Protein AF-A0A1E7F4H1-F1 (afdb_monomer)

Solvent-accessible surface area (backbone atoms only — not comparable to full-atom values): 21124 Å² total; per-residue (Å²): 97,47,53,63,36,50,37,37,54,27,37,72,30,4,45,83,44,70,38,73,71,41,78,43,76,41,31,64,88,90,53,84,79,77,61,63,68,62,56,68,63,68,86,84,77,82,73,84,82,70,79,83,70,82,90,78,89,75,93,77,94,73,86,86,80,96,71,81,48,73,64,57,56,51,52,51,50,53,51,50,52,52,51,50,38,60,71,24,40,36,59,60,46,75,46,79,45,100,50,77,46,74,64,61,77,38,49,73,64,96,84,64,90,57,59,71,37,80,36,62,41,50,43,44,45,62,38,50,69,37,48,37,52,44,49,56,50,27,73,76,38,53,78,16,46,27,17,49,44,57,22,22,66,40,71,65,49,76,66,55,52,50,51,53,51,64,72,57,63,78,66,86,71,75,85,75,92,67,83,87,75,77,65,34,37,54,37,45,43,68,53,22,59,73,70,38,30,28,54,37,45,35,46,59,41,20,37,36,38,44,68,54,22,48,41,60,62,35,59,90,74,26,62,55,70,52,57,52,48,26,55,76,65,72,46,56,50,38,56,52,49,35,40,50,49,35,42,48,28,62,67,48,83,72,83,80,80,71,87,87,89,76,98,62,99,62,92,74,72,62,58,38,64,61,31,38,31,69,38,58,40,47,71,72,38,75,89,75,28,81,78,64,73,39,103,49,44,60,58,52,44,13,50,43,53,34,53,51,38,50,55,38,43,75,72,74,41,72,64,47,52,77,61,71,39,52,43,63,82,34,30,50,69,81,65,70,98,60,55,68,98,70,52,75,58,22,34,77,66,47,70,69,59,47,59,83,79,79,105

InterPro domains:
  IPR004263 Exostosin-like [PTHR48261] (80-313)
  IPR015338 Glycosyl transferase 64 domain [PF09258] (79-313)
  IPR029044 Nucleotide-diphospho-sugar transferases [G3DSA:3.90.550.10] (1-324)
  IPR029044 Nucleotide-diphospho-sugar transferases [SSF53448] (100-248)

Foldseek 3Di:
DQLVLLCCLFQVLAVVLPRAEAEAEAADPVDDDDDQCVSPDDPPDDDVPPPPDDPDDDDDDDDDDPDDDPVNVVVVVVVVVVVNRVVRGHYYYYDYDPHPAPLSQLAADPPDPDQKDWFADSQKDFPSVLSSLQVVVCVVQVLAKTWQWFKAKDADDPVRVVVVCVVVPPDCPDPPDDDDPGQIFIGGDVVCVVVLKGQFDFSNTIMHGSVLSVLSVDCVNAPVVLRVLCRVLVDCSRVSSSQSSLQCQQPPPPPPPDDDDDPDPDPPSRGRTHAHEAGAMGGRCCPPDPCNPDPCRRVSNSVSLSVVQVVCVVVVHHRSNPDMDRNQVRYRPGPDPDPSVVRCRSYNCSVVSCPVPPD

Radius of gyration: 25.5 Å; Cα contacts (8 Å, |Δi|>4): 504; chains: 1; bounding box: 61×46×91 Å

Secondary structure (DSSP, 8-state):
-HHHHHHIIIIIITGGGT--EEEEEE--SSSPPPPGGGGG-----SSTTSS------------------HHHHHHHHHHHHHHHHHHH--EEEEEE-SS--GGGGGS--TT---SEEEEE-TTEEE-HHHHHHHHHHHHH-TTS-EES-EEEEEPPPHHHHHHHHHHTTT-------S---PPPEEE-HHHHHHHTEE-EE-TTEEEEETHHHHHHH-TTTS-HHHHHHHHHHT--HHHHHHHHHHHHHHH------S------SS--------EEE---EEE--TTTSTTTS-TTHHHHHHHHHHHHHHHHHHTTPPPTT---EETTTTEES---S--GGGS--SSGGGGG-THHHH-

Structure (mmCIF, N/CA/C/O backbone):
data_AF-A0A1E7F4H1-F1
#
_entry.id   AF-A0A1E7F4H1-F1
#
loop_
_atom_site.group_PDB
_atom_site.id
_atom_site.type_symbol
_atom_site.label_atom_id
_atom_site.label_alt_id
_atom_site.label_comp_id
_atom_site.label_asym_id
_atom_site.label_entity_id
_atom_site.label_seq_id
_atom_site.pdbx_PDB_ins_code
_atom_site.Cartn_x
_atom_site.Cartn_y
_atom_site.Cartn_z
_atom_site.occupancy
_atom_site.B_iso_or_equiv
_atom_site.auth_seq_id
_atom_site.auth_comp_id
_atom_site.auth_asym_id
_atom_site.auth_atom_id
_atom_site.pdbx_PDB_model_num
ATOM 1 N N . MET A 1 1 ? 5.670 -6.350 17.334 1.00 86.25 1 MET A N 1
ATOM 2 C CA . MET A 1 1 ? 5.234 -5.084 16.706 1.00 86.25 1 MET A CA 1
ATOM 3 C C . MET A 1 1 ? 3.734 -5.112 16.437 1.00 86.25 1 MET A C 1
ATOM 5 O O . MET A 1 1 ? 3.046 -4.218 16.926 1.00 86.25 1 MET A O 1
ATOM 9 N N . LEU A 1 2 ? 3.229 -6.210 15.859 1.00 92.44 2 LEU A N 1
ATOM 10 C CA . LEU A 1 2 ? 1.804 -6.514 15.677 1.00 92.44 2 LEU A CA 1
ATOM 11 C C . LEU A 1 2 ? 0.835 -6.040 16.779 1.00 92.44 2 LEU A C 1
ATOM 13 O O . LEU A 1 2 ? -0.057 -5.258 16.468 1.00 92.44 2 LEU A O 1
ATOM 17 N N . ASN A 1 3 ? 1.002 -6.439 18.051 1.00 93.50 3 ASN A N 1
ATOM 18 C CA . ASN A 1 3 ? 0.054 -6.055 19.119 1.00 93.50 3 ASN A CA 1
ATOM 19 C C . ASN A 1 3 ? -0.182 -4.544 19.189 1.00 93.50 3 ASN A C 1
ATOM 21 O O . ASN A 1 3 ? -1.320 -4.084 19.267 1.00 93.50 3 ASN A O 1
ATOM 25 N N . ASN A 1 4 ? 0.895 -3.763 19.102 1.00 92.56 4 ASN A N 1
ATOM 26 C CA . ASN A 1 4 ? 0.791 -2.315 19.172 1.00 92.56 4 ASN A CA 1
ATOM 27 C C . ASN A 1 4 ? 0.096 -1.761 17.916 1.00 92.56 4 ASN A C 1
ATOM 29 O O . ASN A 1 4 ? -0.666 -0.801 18.024 1.00 92.56 4 ASN A O 1
ATOM 33 N N . ALA A 1 5 ? 0.358 -2.333 16.733 1.00 94.81 5 ALA A N 1
ATOM 34 C CA . ALA A 1 5 ? -0.296 -1.930 15.487 1.00 94.81 5 ALA A CA 1
ATOM 35 C C . ALA A 1 5 ? -1.802 -2.225 15.517 1.00 94.81 5 ALA A C 1
ATOM 37 O O . ALA A 1 5 ? -2.601 -1.336 15.222 1.00 94.81 5 ALA A O 1
ATOM 38 N N . VAL A 1 6 ? -2.203 -3.414 15.976 1.00 96.75 6 VAL A N 1
ATOM 39 C CA . VAL A 1 6 ? -3.619 -3.770 16.138 1.00 96.75 6 VAL A CA 1
ATOM 40 C C . VAL A 1 6 ? -4.301 -2.823 17.121 1.00 96.75 6 VAL A C 1
ATOM 42 O O . VAL A 1 6 ? -5.307 -2.217 16.768 1.00 96.75 6 VAL A O 1
ATOM 45 N N . GLN A 1 7 ? -3.731 -2.601 18.311 1.00 95.44 7 GLN A N 1
ATOM 46 C CA . GLN A 1 7 ? -4.281 -1.646 19.286 1.00 95.44 7 GLN A CA 1
ATOM 47 C C . GLN A 1 7 ? -4.446 -0.241 18.697 1.00 95.44 7 GLN A C 1
ATOM 49 O O . GLN A 1 7 ? -5.424 0.455 18.963 1.00 95.44 7 GLN A O 1
ATOM 54 N N . HIS A 1 8 ? -3.502 0.191 17.869 1.00 96.06 8 HIS A N 1
ATOM 55 C CA . HIS A 1 8 ? -3.547 1.505 17.246 1.00 96.06 8 HIS A CA 1
ATOM 56 C C . HIS A 1 8 ? -4.688 1.675 16.273 1.00 96.06 8 HIS A C 1
ATOM 58 O O . HIS A 1 8 ? -5.472 2.606 16.422 1.00 96.06 8 HIS A O 1
ATOM 64 N N . TYR A 1 9 ? -4.786 0.794 15.282 1.00 97.81 9 TYR A N 1
ATOM 65 C CA . TYR A 1 9 ? -5.821 0.922 14.268 1.00 97.81 9 TYR A CA 1
ATOM 66 C C . TYR A 1 9 ? -7.191 0.558 14.846 1.00 97.81 9 TYR A C 1
ATOM 68 O O . TYR A 1 9 ? -8.168 1.247 14.555 1.00 97.81 9 TYR A O 1
ATOM 76 N N . ALA A 1 10 ? -7.255 -0.440 15.733 1.00 97.06 10 ALA A N 1
ATOM 77 C CA . ALA A 1 10 ? -8.514 -0.939 16.260 1.00 97.06 10 ALA A CA 1
ATOM 78 C C . ALA A 1 10 ? -9.081 -0.136 17.445 1.00 97.06 10 ALA A C 1
ATOM 80 O O . ALA A 1 10 ? -10.297 -0.033 17.559 1.00 97.06 10 ALA A O 1
ATOM 81 N N . GLU A 1 11 ? -8.248 0.434 18.326 1.00 94.56 11 GLU A N 1
ATOM 82 C CA . GLU A 1 11 ? -8.694 1.176 19.522 1.00 94.56 11 GLU A CA 1
ATOM 83 C C . GLU A 1 11 ? -8.322 2.664 19.481 1.00 94.56 11 GLU A C 1
ATOM 85 O O . GLU A 1 11 ? -9.187 3.506 19.731 1.00 94.56 11 GLU A O 1
ATOM 90 N N . THR A 1 12 ? -7.062 3.012 19.187 1.00 94.69 12 THR A N 1
ATOM 91 C CA . THR A 1 12 ? -6.609 4.419 19.213 1.00 94.69 12 THR A CA 1
ATOM 92 C C . THR A 1 12 ? -7.247 5.238 18.091 1.00 94.69 12 THR A C 1
ATOM 94 O O . THR A 1 12 ? -7.791 6.314 18.346 1.00 94.69 12 THR A O 1
ATOM 97 N N . CYS A 1 13 ? -7.204 4.733 16.857 1.00 96.62 13 CYS A N 1
ATOM 98 C CA . CYS A 1 13 ? -7.889 5.327 15.718 1.00 96.62 13 CYS A CA 1
ATOM 99 C C . CYS A 1 13 ? -9.359 4.891 15.724 1.00 96.62 13 CYS A C 1
ATOM 101 O O . CYS A 1 13 ? -10.234 5.716 16.003 1.00 96.62 13 CYS A O 1
ATOM 103 N N . GLY A 1 14 ? -9.636 3.600 15.518 1.00 96.25 14 GLY A N 1
ATOM 104 C CA . GLY A 1 14 ? -10.975 3.023 15.649 1.00 96.25 14 GLY A CA 1
ATOM 105 C C . GLY A 1 14 ? -12.063 3.779 14.871 1.00 96.25 14 GLY A C 1
ATOM 106 O O . GLY A 1 14 ? -11.802 4.456 13.869 1.00 96.25 14 GLY A O 1
ATOM 107 N N . LYS A 1 15 ? -13.301 3.702 15.368 1.00 95.81 15 LYS A N 1
ATOM 108 C CA . LYS A 1 15 ? -14.495 4.282 14.725 1.00 95.81 15 LYS A CA 1
ATOM 109 C C . LYS A 1 15 ? -14.397 5.796 14.535 1.00 95.81 15 LYS A C 1
ATOM 111 O O . LYS A 1 15 ? -14.823 6.318 13.507 1.00 95.81 15 LYS A O 1
ATOM 116 N N . LYS A 1 16 ? -13.800 6.512 15.492 1.00 94.50 16 LYS A N 1
ATOM 117 C CA . LYS A 1 16 ? -13.606 7.972 15.462 1.00 94.50 16 LYS A CA 1
ATOM 118 C C . LYS A 1 16 ? -12.860 8.432 14.210 1.00 94.50 16 LYS A C 1
ATOM 120 O O . LYS A 1 16 ? -13.158 9.507 13.697 1.00 94.50 16 LYS A O 1
ATOM 125 N N . TYR A 1 17 ? -11.919 7.630 13.719 1.00 96.38 17 TYR A N 1
ATOM 126 C CA . TYR A 1 17 ? -11.147 7.913 12.507 1.00 96.38 17 TYR A CA 1
ATOM 127 C C . TYR A 1 17 ? -11.569 7.028 11.328 1.00 96.38 17 TYR A C 1
ATOM 129 O O . TYR A 1 17 ? -10.767 6.752 10.443 1.00 96.38 17 TYR A O 1
ATOM 137 N N . ARG A 1 18 ? -12.846 6.617 11.306 1.00 96.25 18 ARG A N 1
ATOM 138 C CA . ARG A 1 18 ? -13.487 5.855 10.221 1.00 96.25 18 ARG A CA 1
ATOM 139 C C . ARG A 1 18 ? -12.893 4.466 9.959 1.00 96.25 18 ARG A C 1
ATOM 141 O O . ARG A 1 18 ? -13.119 3.903 8.893 1.00 96.25 18 ARG A O 1
ATOM 148 N N . VAL A 1 19 ? -12.196 3.870 10.927 1.00 97.69 19 VAL A N 1
ATOM 149 C CA . VAL A 1 19 ? -11.869 2.440 10.848 1.00 97.69 19 VAL A CA 1
ATOM 150 C C . VAL A 1 19 ? -13.159 1.657 11.098 1.00 97.69 19 VAL A C 1
ATOM 152 O O . VAL A 1 19 ? -13.873 1.938 12.060 1.00 97.69 19 VAL A O 1
ATOM 155 N N . GLY A 1 20 ? -13.487 0.718 10.207 1.00 95.62 20 GLY A N 1
ATOM 156 C CA . GLY A 1 20 ? -14.688 -0.120 10.316 1.00 95.62 20 GLY A CA 1
ATOM 157 C C . GLY A 1 20 ? -14.405 -1.505 10.897 1.00 95.62 20 GLY A C 1
ATOM 158 O O . GLY A 1 20 ? -15.109 -1.953 11.797 1.00 95.62 20 GLY A O 1
ATOM 159 N N . GLN A 1 21 ? -13.366 -2.167 10.385 1.00 96.12 21 GLN A N 1
ATOM 160 C CA . GLN A 1 21 ? -12.911 -3.506 10.772 1.00 96.12 21 GLN A CA 1
ATOM 161 C C . GLN A 1 21 ? -11.381 -3.547 10.701 1.00 96.12 21 GLN A C 1
ATOM 163 O O . GLN A 1 21 ? -10.785 -2.819 9.904 1.00 96.12 21 GLN A O 1
ATOM 168 N N . VAL A 1 22 ? -10.754 -4.403 11.506 1.00 97.69 22 VAL A N 1
ATOM 169 C CA . VAL A 1 22 ? -9.324 -4.716 11.404 1.00 97.69 22 VAL A CA 1
ATOM 170 C C . VAL A 1 22 ? -9.162 -6.210 11.159 1.00 97.69 22 VAL A C 1
ATOM 172 O O . VAL A 1 22 ? -9.654 -7.029 11.927 1.00 97.69 22 VAL A O 1
ATOM 175 N N . PHE A 1 23 ? -8.439 -6.555 10.099 1.00 97.69 23 PHE A N 1
ATOM 176 C CA . PHE A 1 23 ? -8.089 -7.932 9.775 1.00 97.69 23 PHE A CA 1
ATOM 177 C C . PHE A 1 23 ? -6.592 -8.131 9.983 1.00 97.69 23 PHE A C 1
ATOM 179 O O . PHE A 1 23 ? -5.784 -7.352 9.478 1.00 97.69 23 PHE A O 1
ATOM 186 N N . VAL A 1 24 ? -6.224 -9.172 10.720 1.00 97.44 24 VAL A N 1
ATOM 187 C CA . VAL A 1 24 ? -4.836 -9.588 10.914 1.00 97.44 24 VAL A CA 1
ATOM 188 C C . VAL A 1 24 ? -4.592 -10.810 10.047 1.00 97.44 24 VAL A C 1
ATOM 190 O O . VAL A 1 24 ? -5.167 -11.870 10.279 1.00 97.44 24 VAL A O 1
ATOM 193 N N . VAL A 1 25 ? -3.736 -10.666 9.042 1.00 96.69 25 VAL A N 1
ATOM 194 C CA . VAL A 1 25 ? -3.310 -11.783 8.196 1.00 96.69 25 VAL A CA 1
ATOM 195 C C . VAL A 1 25 ? -2.256 -12.573 8.962 1.00 96.69 25 VAL A C 1
ATOM 197 O O . VAL A 1 25 ? -1.164 -12.066 9.209 1.00 96.69 25 VAL A O 1
ATOM 200 N N . TRP A 1 26 ? -2.591 -13.797 9.363 1.00 96.25 26 TRP A N 1
ATOM 201 C CA . TRP A 1 26 ? -1.705 -14.662 10.133 1.00 96.25 26 TRP A CA 1
ATOM 202 C C . TRP A 1 26 ? -1.233 -15.827 9.273 1.00 96.25 26 TRP A C 1
ATOM 204 O O . TRP A 1 26 ? -2.009 -16.727 8.959 1.00 96.25 26 TRP A O 1
ATOM 214 N N . ALA A 1 27 ? 0.036 -15.794 8.876 1.00 94.44 27 ALA A N 1
ATOM 215 C CA . ALA A 1 27 ? 0.645 -16.807 8.016 1.00 94.44 27 ALA A CA 1
ATOM 216 C C . ALA A 1 27 ? 1.796 -17.568 8.692 1.00 94.44 27 ALA A C 1
ATOM 218 O O . ALA A 1 27 ? 2.431 -18.407 8.053 1.00 94.44 27 ALA A O 1
ATOM 219 N N . ASP A 1 28 ? 2.048 -17.293 9.973 1.00 91.75 28 ASP A N 1
ATOM 220 C CA . ASP A 1 28 ? 3.030 -18.014 10.778 1.00 91.75 28 ASP A CA 1
ATOM 221 C C . ASP A 1 28 ? 2.542 -19.450 11.015 1.00 91.75 28 ASP A C 1
ATOM 223 O O . ASP A 1 28 ? 1.467 -19.659 11.576 1.00 91.75 28 ASP A O 1
ATOM 227 N N . GLN A 1 29 ? 3.315 -20.422 10.527 1.00 89.94 29 GLN A N 1
ATOM 228 C CA . GLN A 1 29 ? 2.990 -21.850 10.615 1.00 89.94 29 GLN A CA 1
ATOM 229 C C . GLN A 1 29 ? 3.563 -22.507 11.879 1.00 89.94 29 GLN A C 1
ATOM 231 O O . GLN A 1 29 ? 3.244 -23.658 12.166 1.00 89.94 29 GLN A O 1
ATOM 236 N N . GLU A 1 30 ? 4.426 -21.807 12.619 1.00 92.19 30 GLU A N 1
ATOM 237 C CA . GLU A 1 30 ? 5.096 -22.332 13.815 1.00 92.19 30 GLU A CA 1
ATOM 238 C C . GLU A 1 30 ? 4.366 -21.947 15.104 1.00 92.19 30 GLU A C 1
ATOM 240 O O . GLU A 1 30 ? 4.580 -22.563 16.150 1.00 92.19 30 GLU A O 1
ATOM 245 N N . ARG A 1 31 ? 3.517 -20.916 15.049 1.00 91.31 31 ARG A N 1
ATOM 246 C CA . ARG A 1 31 ? 2.801 -20.380 16.208 1.00 91.31 31 ARG A CA 1
ATOM 247 C C . ARG A 1 31 ? 1.306 -20.299 15.954 1.00 91.31 31 ARG A C 1
ATOM 249 O O . ARG A 1 31 ? 0.865 -19.803 14.915 1.00 91.31 31 ARG A O 1
ATOM 256 N N . ASP A 1 32 ? 0.542 -20.685 16.970 1.00 93.38 32 ASP A N 1
ATOM 257 C CA . ASP A 1 32 ? -0.899 -20.476 16.987 1.00 93.38 32 ASP A CA 1
ATOM 258 C C . ASP A 1 32 ? -1.228 -18.989 16.880 1.00 93.38 32 ASP A C 1
ATOM 260 O O . ASP A 1 32 ? -0.557 -18.123 17.458 1.00 93.38 32 ASP A O 1
ATOM 264 N N . ALA A 1 33 ? -2.289 -18.696 16.134 1.00 94.12 33 ALA A N 1
ATOM 265 C CA . ALA A 1 33 ? -2.759 -17.336 16.017 1.00 94.12 33 ALA A CA 1
ATOM 266 C C . ALA A 1 33 ? -3.302 -16.828 17.364 1.00 94.12 33 ALA A C 1
ATOM 268 O O . ALA A 1 33 ? -3.980 -17.568 18.080 1.00 94.12 33 ALA A O 1
ATOM 269 N N . PRO A 1 34 ? -3.046 -15.560 17.720 1.00 93.81 34 PRO A N 1
ATOM 270 C CA . PRO A 1 34 ? -3.568 -14.994 18.953 1.00 93.81 34 PRO A CA 1
ATOM 271 C C . PRO A 1 34 ? -5.089 -14.832 18.879 1.00 93.81 34 PRO A C 1
ATOM 273 O O . PRO A 1 34 ? -5.630 -14.363 17.878 1.00 93.81 34 PRO A O 1
ATOM 276 N N . GLU A 1 35 ? -5.776 -15.106 19.986 1.00 93.50 35 GLU A N 1
ATOM 277 C CA . GLU A 1 35 ? -7.183 -14.733 20.144 1.00 93.50 35 GLU A CA 1
ATOM 278 C C . GLU A 1 35 ? -7.368 -13.211 19.972 1.00 93.50 35 GLU A C 1
ATOM 280 O O . GLU A 1 35 ? -6.627 -12.446 20.606 1.00 93.50 35 GLU A O 1
ATOM 285 N N . PRO A 1 36 ? -8.366 -12.719 19.206 1.00 92.69 36 PRO A N 1
ATOM 286 C CA . PRO A 1 36 ? -8.550 -11.285 18.953 1.00 92.69 36 PRO A CA 1
ATOM 287 C C . PRO A 1 36 ? -8.626 -10.410 20.213 1.00 92.69 36 PRO A C 1
ATOM 289 O O . PRO A 1 36 ? -8.147 -9.275 20.231 1.00 92.69 36 PRO A O 1
ATOM 292 N N . GLY A 1 37 ? -9.204 -10.930 21.300 1.00 88.62 37 GLY A N 1
ATOM 293 C CA . GLY A 1 37 ? -9.301 -10.212 22.574 1.00 88.62 37 GLY A CA 1
ATOM 294 C C . GLY A 1 37 ? -7.945 -9.970 23.248 1.00 88.62 37 GLY A C 1
ATOM 295 O O . GLY A 1 37 ? -7.787 -8.993 23.986 1.00 88.62 37 GLY A O 1
ATOM 296 N N . SER A 1 38 ? -6.952 -10.819 22.965 1.00 92.12 38 SER A N 1
ATOM 297 C CA . SER A 1 38 ? -5.633 -10.782 23.603 1.00 92.12 38 SER A CA 1
ATOM 298 C C . SER A 1 38 ? -4.832 -9.532 23.227 1.00 92.12 38 SER A C 1
ATOM 300 O O . SER A 1 38 ? -4.065 -9.024 24.045 1.00 92.12 38 SER A O 1
ATOM 302 N N . PHE A 1 39 ? -5.107 -8.934 22.060 1.00 92.81 39 PHE A N 1
ATOM 303 C CA . PHE A 1 39 ? -4.525 -7.652 21.659 1.00 92.81 39 PHE A CA 1
ATOM 304 C C . PHE A 1 39 ? -4.885 -6.497 22.590 1.00 92.81 39 PHE A C 1
ATOM 306 O O . PHE A 1 39 ? -4.178 -5.496 22.591 1.00 92.81 39 PHE A O 1
ATOM 313 N N . PHE A 1 40 ? -5.955 -6.597 23.379 1.00 90.12 40 PHE A N 1
ATOM 314 C CA . PHE A 1 40 ? -6.439 -5.501 24.222 1.00 90.12 40 PHE A CA 1
ATOM 315 C C . PHE A 1 40 ? -6.364 -5.788 25.720 1.00 90.12 40 PHE A C 1
ATOM 317 O O . PHE A 1 40 ? -6.849 -4.985 26.521 1.00 90.12 40 PHE A O 1
ATOM 324 N N . ALA A 1 41 ? -5.788 -6.923 26.111 1.00 81.00 41 ALA A N 1
ATOM 325 C CA . ALA A 1 41 ? -5.583 -7.240 27.510 1.00 81.00 41 ALA A CA 1
ATOM 326 C C . ALA A 1 41 ? -4.556 -6.263 28.102 1.00 81.00 41 ALA A C 1
ATOM 328 O O . ALA A 1 41 ? -3.358 -6.340 27.836 1.00 81.00 41 ALA A O 1
ATOM 329 N N . THR A 1 42 ? -5.021 -5.311 28.910 1.00 62.69 42 THR A N 1
ATOM 330 C CA . THR A 1 42 ? -4.138 -4.552 29.799 1.00 62.69 42 THR A CA 1
ATOM 331 C C . THR A 1 42 ? -3.493 -5.530 30.773 1.00 62.69 42 THR A C 1
ATOM 333 O O . THR A 1 42 ? -4.209 -6.297 31.421 1.00 62.69 42 THR A O 1
ATOM 336 N N . THR A 1 43 ? -2.169 -5.474 30.935 1.00 45.31 43 THR A N 1
ATOM 337 C CA . THR A 1 43 ? -1.483 -6.080 32.083 1.00 45.31 43 THR A CA 1
ATOM 338 C C . THR A 1 43 ? -2.140 -5.523 33.342 1.00 45.31 43 THR A C 1
ATOM 340 O O . THR A 1 43 ? -1.911 -4.379 33.729 1.00 45.31 43 THR A O 1
ATOM 343 N N . THR A 1 44 ? -3.055 -6.289 33.929 1.00 40.97 44 THR A N 1
ATOM 344 C CA . THR A 1 44 ? -3.833 -5.867 35.093 1.00 40.97 44 THR A CA 1
ATOM 345 C C . THR A 1 44 ? -2.985 -6.142 36.324 1.00 40.97 44 THR A C 1
ATOM 347 O O . THR A 1 44 ? -3.282 -7.022 37.122 1.00 40.97 44 THR A O 1
ATOM 350 N N . THR A 1 45 ? -1.876 -5.426 36.463 1.00 38.88 45 THR A N 1
ATOM 351 C CA . THR A 1 45 ? -1.136 -5.361 37.720 1.00 38.88 45 THR A CA 1
ATOM 352 C C . THR A 1 45 ? -1.548 -4.081 38.443 1.00 38.88 45 THR A C 1
ATOM 354 O O . THR A 1 45 ? -1.284 -2.974 37.983 1.00 38.88 45 THR A O 1
ATOM 357 N N . ASN A 1 46 ? -2.196 -4.267 39.598 1.00 37.75 46 ASN A N 1
ATOM 358 C CA . ASN A 1 46 ? -2.457 -3.276 40.652 1.00 37.75 46 ASN A CA 1
ATOM 359 C C . ASN A 1 46 ? -3.595 -2.256 40.461 1.00 37.75 46 ASN A C 1
ATOM 361 O O . ASN A 1 46 ? -3.372 -1.053 40.566 1.00 37.75 46 ASN A O 1
ATOM 365 N N . ILE A 1 47 ? -4.844 -2.719 40.328 1.00 43.03 47 ILE A N 1
ATOM 366 C CA . ILE A 1 47 ? -6.007 -1.913 40.777 1.00 43.03 47 ILE A CA 1
ATOM 367 C C . ILE A 1 47 ? -6.832 -2.631 41.864 1.00 43.03 47 ILE A C 1
ATOM 369 O O . ILE A 1 47 ? -7.448 -1.973 42.695 1.00 43.03 47 ILE A O 1
ATOM 373 N N . ASN A 1 48 ? -6.750 -3.961 41.983 1.00 38.41 48 ASN A N 1
ATOM 374 C CA . ASN A 1 48 ? -7.559 -4.710 42.957 1.00 38.41 48 ASN A CA 1
ATOM 375 C C . ASN A 1 48 ? -7.050 -4.665 44.413 1.00 38.41 48 ASN A C 1
ATOM 377 O O . ASN A 1 48 ? -7.699 -5.231 45.283 1.00 38.41 48 ASN A O 1
ATOM 381 N N . ASN A 1 49 ? -5.941 -3.973 44.709 1.00 37.22 49 ASN A N 1
ATOM 382 C CA . ASN A 1 49 ? -5.368 -3.912 46.064 1.00 37.22 49 ASN A CA 1
ATOM 383 C C . ASN A 1 49 ? -5.762 -2.664 46.883 1.00 37.22 49 ASN A C 1
ATOM 385 O O . ASN A 1 49 ? -5.168 -2.419 47.926 1.00 37.22 49 ASN A O 1
ATOM 389 N N . MET A 1 50 ? -6.743 -1.866 46.438 1.00 39.34 50 MET A N 1
ATOM 390 C CA . MET A 1 50 ? -7.222 -0.683 47.184 1.00 39.34 50 MET A CA 1
ATOM 391 C C . MET A 1 50 ? -8.695 -0.741 47.620 1.00 39.34 50 MET A C 1
ATOM 393 O O . MET A 1 50 ? -9.177 0.216 48.213 1.00 39.34 50 MET A O 1
ATOM 397 N N . ASN A 1 51 ? -9.395 -1.862 47.410 1.00 39.22 51 ASN A N 1
ATOM 398 C CA . ASN A 1 51 ? -10.794 -2.016 47.840 1.00 39.22 51 ASN A CA 1
ATOM 399 C C . ASN A 1 51 ? -10.963 -2.652 49.236 1.00 39.22 51 ASN A C 1
ATOM 401 O O . ASN A 1 51 ? -12.084 -2.963 49.616 1.00 39.22 51 ASN A O 1
ATOM 405 N N . ASN A 1 52 ? -9.882 -2.817 50.006 1.00 35.19 52 ASN A N 1
ATOM 406 C CA . ASN A 1 52 ? -9.932 -3.267 51.402 1.00 35.19 52 ASN A CA 1
ATOM 407 C C . ASN A 1 52 ? -9.545 -2.114 52.344 1.00 35.19 52 ASN A C 1
ATOM 409 O O . ASN A 1 52 ? -8.510 -2.145 53.005 1.00 35.19 52 ASN A O 1
ATOM 413 N N . ILE A 1 53 ? -10.360 -1.059 52.361 1.00 39.16 53 ILE A N 1
ATOM 414 C CA . ILE A 1 53 ? -10.424 -0.158 53.514 1.00 39.16 53 ILE A CA 1
ATOM 415 C C . ILE A 1 53 ? -11.805 -0.373 54.118 1.00 39.16 53 ILE A C 1
ATOM 417 O O . ILE A 1 53 ? -12.817 -0.039 53.503 1.00 39.16 53 ILE A O 1
ATOM 421 N N . ASP A 1 54 ? -11.799 -1.014 55.283 1.00 36.94 54 ASP A N 1
ATOM 422 C CA . ASP A 1 54 ? -12.956 -1.370 56.090 1.00 36.94 54 ASP A CA 1
ATOM 423 C C . ASP A 1 54 ? -13.950 -0.212 56.230 1.00 36.94 54 ASP A C 1
ATOM 425 O O . ASP A 1 54 ? -13.623 0.876 56.712 1.00 36.94 54 ASP A O 1
ATOM 429 N N . HIS A 1 55 ? -15.202 -0.485 55.863 1.00 38.56 55 HIS A N 1
ATOM 430 C CA . HIS A 1 55 ? -16.346 0.274 56.342 1.00 38.56 55 HIS A CA 1
ATOM 431 C C . HIS A 1 55 ? -16.575 -0.094 57.812 1.00 38.56 55 HIS A C 1
ATOM 433 O O . HIS A 1 55 ? -17.245 -1.082 58.105 1.00 38.56 55 HIS A O 1
ATOM 439 N N . ASN A 1 56 ? -16.036 0.712 58.729 1.00 35.88 56 ASN A N 1
ATOM 440 C CA . ASN A 1 56 ? -16.596 0.817 60.071 1.00 35.88 56 ASN A CA 1
ATOM 441 C C . ASN A 1 56 ? -17.508 2.040 60.139 1.00 35.88 56 ASN A C 1
ATOM 443 O O . ASN A 1 56 ? -17.131 3.169 59.827 1.00 35.88 56 ASN A O 1
ATOM 447 N N . ASP A 1 57 ? -18.740 1.723 60.495 1.00 41.78 57 ASP A N 1
ATOM 448 C CA . ASP A 1 57 ? -19.928 2.547 60.536 1.00 41.78 57 ASP A CA 1
ATOM 449 C C . ASP A 1 57 ? -19.874 3.501 61.739 1.00 41.78 57 ASP A C 1
ATOM 451 O O . ASP A 1 57 ? -19.736 3.057 62.879 1.00 41.78 57 ASP A O 1
ATOM 455 N N . HIS A 1 58 ? -20.009 4.807 61.506 1.00 38.25 58 HIS A N 1
ATOM 456 C CA . HIS A 1 58 ? -20.549 5.711 62.517 1.00 38.25 58 HIS A CA 1
ATOM 457 C C . HIS A 1 58 ? -21.307 6.865 61.859 1.00 38.25 58 HIS A C 1
ATOM 459 O O . HIS A 1 58 ? -20.750 7.687 61.132 1.00 38.25 58 HIS A O 1
ATOM 465 N N . ASN A 1 59 ? -22.610 6.878 62.149 1.00 44.25 59 ASN A N 1
ATOM 466 C CA . ASN A 1 59 ? -23.550 7.971 61.950 1.00 44.25 59 ASN A CA 1
ATOM 467 C C . ASN A 1 59 ? -22.943 9.325 62.329 1.00 44.25 59 ASN A C 1
ATOM 469 O O . ASN A 1 59 ? -22.633 9.538 63.497 1.00 44.25 59 ASN A O 1
ATOM 473 N N . ASP A 1 60 ? -22.944 10.266 61.386 1.00 37.84 60 ASP A N 1
ATOM 474 C CA . ASP A 1 60 ? -23.201 11.661 61.725 1.00 37.84 60 ASP A CA 1
ATOM 475 C C . ASP A 1 60 ? -23.951 12.388 60.599 1.00 37.84 60 ASP A C 1
ATOM 477 O O . ASP A 1 60 ? -23.535 12.474 59.442 1.00 37.84 60 ASP A O 1
ATOM 481 N N . ASN A 1 61 ? -25.118 12.900 60.980 1.00 45.22 61 ASN A N 1
ATOM 482 C CA . ASN A 1 61 ? -26.013 13.736 60.195 1.00 45.22 61 ASN A CA 1
ATOM 483 C C . ASN A 1 61 ? -25.379 15.116 59.991 1.00 45.22 61 ASN A C 1
ATOM 485 O O . ASN A 1 61 ? -25.479 15.931 60.898 1.00 45.22 61 ASN A O 1
ATOM 489 N N . LEU A 1 62 ? -24.826 15.448 58.818 1.00 38.50 62 LEU A N 1
ATOM 490 C CA . LEU A 1 62 ? -24.541 16.848 58.457 1.00 38.50 62 LEU A CA 1
ATOM 491 C C . LEU A 1 62 ? -24.591 17.096 56.933 1.00 38.50 62 LEU A C 1
ATOM 493 O O . LEU A 1 62 ? -23.688 16.796 56.161 1.00 38.50 62 LEU A O 1
ATOM 497 N N . ARG A 1 63 ? -25.720 17.685 56.533 1.00 42.94 63 ARG A N 1
ATOM 498 C CA . ARG A 1 63 ? -25.949 18.675 55.467 1.00 42.94 63 ARG A CA 1
ATOM 499 C C . ARG A 1 63 ? -24.724 19.076 54.607 1.00 42.94 63 ARG A C 1
ATOM 501 O O . ARG A 1 63 ? -23.895 19.870 55.024 1.00 42.94 63 ARG A O 1
ATOM 508 N N . GLY A 1 64 ? -24.742 18.634 53.345 1.00 47.34 64 GLY A N 1
ATOM 509 C CA . GLY A 1 64 ? -24.247 19.348 52.159 1.00 47.34 64 GLY A CA 1
ATOM 510 C C . GLY A 1 64 ? -22.784 19.804 52.135 1.00 47.34 64 GLY A C 1
ATOM 511 O O . GLY A 1 64 ? -22.491 20.941 52.485 1.00 47.34 64 GLY A O 1
ATOM 512 N N . ASN A 1 65 ? -21.900 19.002 51.531 1.00 38.38 65 ASN A N 1
ATOM 513 C CA . ASN A 1 65 ? -20.660 19.530 50.960 1.00 38.38 65 ASN A CA 1
ATOM 514 C C . ASN A 1 65 ? -20.245 18.744 49.702 1.00 38.38 65 ASN A C 1
ATOM 516 O O . ASN A 1 65 ? -19.786 17.608 49.776 1.00 38.38 65 ASN A O 1
ATOM 520 N N . ARG A 1 66 ? -20.433 19.343 48.517 1.00 54.06 66 ARG A N 1
ATOM 521 C CA . ARG A 1 66 ? -19.966 18.793 47.231 1.00 54.06 66 ARG A CA 1
ATOM 522 C C . ARG A 1 66 ? -18.475 19.087 47.057 1.00 54.06 66 ARG A C 1
ATOM 524 O O . ARG A 1 66 ? -18.109 19.934 46.252 1.00 54.06 66 ARG A O 1
ATOM 531 N N . ASN A 1 67 ? -17.622 18.355 47.762 1.00 50.06 67 ASN A N 1
ATOM 532 C CA . ASN A 1 67 ? -16.189 18.321 47.477 1.00 50.06 67 ASN A CA 1
ATOM 533 C C . ASN A 1 67 ? -15.782 16.892 47.121 1.00 50.06 67 ASN A C 1
ATOM 535 O O . ASN A 1 67 ? -15.173 16.190 47.917 1.00 50.06 67 ASN A O 1
ATOM 539 N N . THR A 1 68 ? -16.128 16.468 45.900 1.00 54.88 68 THR A N 1
ATOM 540 C CA . THR A 1 68 ? -15.555 15.258 45.284 1.00 54.88 68 THR A CA 1
ATOM 541 C C . THR A 1 68 ? -14.034 15.332 45.391 1.00 54.88 68 THR A C 1
ATOM 543 O O . THR A 1 68 ? -13.441 16.304 44.900 1.00 54.88 68 THR A O 1
ATOM 546 N N . THR A 1 69 ? -13.414 14.346 46.028 1.00 66.19 69 THR A N 1
ATOM 547 C CA . THR A 1 69 ? -11.966 14.337 46.267 1.00 66.19 69 THR A CA 1
ATOM 548 C C . THR A 1 69 ? -11.203 14.242 44.937 1.00 66.19 69 THR A C 1
ATOM 550 O O . THR A 1 69 ? -11.701 13.710 43.940 1.00 66.19 69 THR A O 1
ATOM 553 N N . THR A 1 70 ? -9.978 14.776 44.868 1.00 69.94 70 THR A N 1
ATOM 554 C CA . THR A 1 70 ? -9.135 14.724 43.652 1.00 69.94 70 THR A CA 1
ATOM 555 C C . THR A 1 70 ? -8.981 13.292 43.119 1.00 69.94 70 THR A C 1
ATOM 557 O O . THR A 1 70 ? -8.973 13.081 41.906 1.00 69.94 70 THR A O 1
ATOM 560 N N . THR A 1 71 ? -8.949 12.302 44.013 1.00 66.31 71 THR A N 1
ATOM 561 C CA . THR A 1 71 ? -8.877 10.870 43.697 1.00 66.31 71 THR A CA 1
ATOM 562 C C . THR A 1 71 ? -10.136 10.356 42.994 1.00 66.31 71 THR A C 1
ATOM 564 O O . THR A 1 71 ? -10.019 9.718 41.948 1.00 66.31 71 THR A O 1
ATOM 567 N N . GLU A 1 72 ? -11.337 10.693 43.477 1.00 66.75 72 GLU A N 1
ATOM 568 C CA . GLU A 1 72 ? -12.604 10.346 42.810 1.00 66.75 72 GLU A CA 1
ATOM 569 C C . GLU A 1 72 ? -12.697 10.961 41.411 1.00 66.75 72 GLU A C 1
ATOM 571 O O . GLU A 1 72 ? -13.127 10.299 40.465 1.00 66.75 72 GLU A O 1
ATOM 576 N N . ARG A 1 73 ? -12.231 12.208 41.244 1.00 70.31 73 ARG A N 1
ATOM 577 C CA . ARG A 1 73 ? -12.168 12.881 39.933 1.00 70.31 73 ARG A CA 1
ATOM 578 C C . ARG A 1 73 ? -11.196 12.200 38.967 1.00 70.31 73 ARG A C 1
ATOM 580 O O . ARG A 1 73 ? -11.445 12.166 37.764 1.00 70.31 73 ARG A O 1
ATOM 587 N N . ILE A 1 74 ? -10.080 11.664 39.461 1.00 71.75 74 ILE A N 1
ATOM 588 C CA . ILE A 1 74 ? -9.112 10.920 38.642 1.00 71.75 74 ILE A CA 1
ATOM 589 C C . ILE A 1 74 ? -9.671 9.544 38.261 1.00 71.75 74 ILE A C 1
ATOM 591 O O . ILE A 1 74 ? -9.558 9.149 37.101 1.00 71.75 74 ILE A O 1
ATOM 595 N N . LEU A 1 75 ? -10.296 8.832 39.203 1.00 70.50 75 LEU A N 1
ATOM 596 C CA . LEU A 1 75 ? -10.917 7.526 38.961 1.00 70.50 75 LEU A CA 1
ATOM 597 C C . LEU A 1 75 ? -12.060 7.629 37.947 1.00 70.50 75 LEU A C 1
ATOM 599 O O . LEU A 1 75 ? -12.068 6.887 36.966 1.00 70.50 75 LEU A O 1
ATOM 603 N N . THR A 1 76 ? -12.952 8.609 38.105 1.00 72.69 76 THR A N 1
ATOM 604 C CA . THR A 1 76 ? -14.035 8.869 37.140 1.00 72.69 76 THR A CA 1
ATOM 605 C C . THR A 1 76 ? -13.502 9.245 35.759 1.00 72.69 76 THR A C 1
ATOM 607 O O . THR A 1 76 ? -13.996 8.727 34.761 1.00 72.69 76 THR A O 1
ATOM 610 N N . ARG A 1 77 ? -12.443 10.063 35.660 1.00 75.81 77 ARG A N 1
ATOM 611 C CA . ARG A 1 77 ? -11.787 10.355 34.369 1.00 75.81 77 ARG A CA 1
ATOM 612 C C . ARG A 1 77 ? -11.181 9.110 33.720 1.00 75.81 77 ARG A C 1
ATOM 614 O O . ARG A 1 77 ? -11.335 8.932 32.514 1.00 75.81 77 ARG A O 1
ATOM 621 N N . LYS A 1 78 ? -10.517 8.241 34.490 1.00 75.12 78 LYS A N 1
ATOM 622 C CA . LYS A 1 78 ? -9.958 6.977 33.978 1.00 75.12 78 LYS A CA 1
ATOM 623 C C . LYS A 1 78 ? -11.058 6.035 33.487 1.00 75.12 78 LYS A C 1
ATOM 625 O O . LYS A 1 78 ? -10.945 5.501 32.387 1.00 75.12 78 LYS A O 1
ATOM 630 N N . GLN A 1 79 ? -12.144 5.898 34.247 1.00 74.81 79 GLN A N 1
ATOM 631 C CA . GLN A 1 79 ? -13.313 5.107 33.853 1.00 74.81 79 GLN A CA 1
ATOM 632 C C . GLN A 1 79 ? -13.963 5.656 32.578 1.00 74.81 79 GLN A C 1
ATOM 634 O O . GLN A 1 79 ? -14.231 4.894 31.654 1.00 74.81 79 GLN A O 1
ATOM 639 N N . GLN A 1 80 ? -14.147 6.976 32.477 1.00 73.00 80 GLN A N 1
ATOM 640 C CA . GLN A 1 80 ? -14.674 7.624 31.271 1.00 73.00 80 GLN A CA 1
ATOM 641 C C . GLN A 1 80 ? -13.767 7.398 30.057 1.00 73.00 80 GLN A C 1
ATOM 643 O O . GLN A 1 80 ? -14.255 7.053 28.984 1.00 73.00 80 GLN A O 1
ATOM 648 N N . GLN A 1 81 ? -12.448 7.537 30.210 1.00 74.69 81 GLN A N 1
ATOM 649 C CA . GLN A 1 81 ? -11.487 7.262 29.136 1.00 74.69 81 GLN A CA 1
ATOM 650 C C . GLN A 1 81 ? -11.533 5.800 28.682 1.00 74.69 81 GLN A C 1
ATOM 652 O O . GLN A 1 81 ? -11.487 5.532 27.482 1.00 74.69 81 GLN A O 1
ATOM 657 N N . GLN A 1 82 ? -11.667 4.859 29.618 1.00 75.50 82 GLN A N 1
ATOM 658 C CA . GLN A 1 82 ? -11.793 3.437 29.312 1.00 75.50 82 GLN A CA 1
ATOM 659 C C . GLN A 1 82 ? -13.111 3.127 28.586 1.00 75.50 82 GLN A C 1
ATOM 661 O O . GLN A 1 82 ? -13.101 2.417 27.582 1.00 75.50 82 GLN A O 1
ATOM 666 N N . HIS A 1 83 ? -14.222 3.731 29.016 1.00 75.00 83 HIS A N 1
ATOM 667 C CA . HIS A 1 83 ? -15.512 3.625 28.331 1.00 75.00 83 HIS A CA 1
ATOM 668 C C . HIS A 1 83 ? -15.466 4.209 26.913 1.00 75.00 83 HIS A C 1
ATOM 670 O O . HIS A 1 83 ? -15.956 3.593 25.968 1.00 75.00 83 HIS A O 1
ATOM 676 N N . HIS A 1 84 ? -14.839 5.376 26.739 1.00 75.31 84 HIS A N 1
ATOM 677 C CA . HIS A 1 84 ? -14.658 5.989 25.423 1.00 75.31 84 HIS A CA 1
ATOM 678 C C . HIS A 1 84 ? -13.806 5.120 24.495 1.00 75.31 84 HIS A C 1
ATOM 680 O O . HIS A 1 84 ? -14.163 4.964 23.329 1.00 75.31 84 HIS A O 1
ATOM 686 N N . LYS A 1 85 ? -12.718 4.527 25.002 1.00 77.62 85 LYS A N 1
ATOM 687 C CA . LYS A 1 85 ? -11.888 3.580 24.245 1.00 77.62 85 LYS A CA 1
ATOM 688 C C . LYS A 1 85 ? -12.683 2.360 23.796 1.00 77.62 85 LYS A C 1
ATOM 690 O O . LYS A 1 85 ? -12.618 2.001 22.625 1.00 77.62 85 LYS A O 1
ATOM 695 N N . LEU A 1 86 ? -13.470 1.767 24.695 1.00 82.00 86 LEU A N 1
ATOM 696 C CA . LEU A 1 86 ? -14.287 0.598 24.376 1.00 82.00 86 LEU A CA 1
ATOM 697 C C . LEU A 1 86 ? -15.340 0.919 23.305 1.00 82.00 86 LEU A C 1
ATOM 699 O O . LEU A 1 86 ? -15.495 0.164 22.352 1.00 82.00 86 LEU A O 1
ATOM 703 N N . ASN A 1 87 ? -15.994 2.081 23.404 1.00 86.56 87 ASN A N 1
ATOM 704 C CA . ASN A 1 87 ? -16.963 2.531 22.401 1.00 86.56 87 ASN A CA 1
ATOM 705 C C . ASN A 1 87 ? -16.309 2.841 21.044 1.00 86.56 87 ASN A C 1
ATOM 707 O O . ASN A 1 87 ? -16.926 2.617 20.001 1.00 86.56 87 ASN A O 1
ATOM 711 N N . ASN A 1 88 ? -15.070 3.349 21.049 1.00 91.88 88 ASN A N 1
ATOM 712 C CA . ASN A 1 88 ? -14.309 3.643 19.834 1.00 91.88 88 ASN A CA 1
ATOM 713 C C . ASN A 1 88 ? -13.765 2.387 19.141 1.00 91.88 88 ASN A C 1
ATOM 715 O O . ASN A 1 88 ? -13.480 2.431 17.944 1.00 91.88 88 ASN A O 1
ATOM 719 N N . ARG A 1 89 ? -13.601 1.290 19.886 1.00 94.19 89 ARG A N 1
ATOM 720 C CA . ARG A 1 89 ? -12.974 0.068 19.393 1.00 94.19 89 ARG A CA 1
ATOM 721 C C . ARG A 1 89 ? -13.769 -0.551 18.238 1.00 94.19 89 ARG A C 1
ATOM 723 O O . ARG A 1 89 ? -15.005 -0.501 18.218 1.00 94.19 89 ARG A O 1
ATOM 730 N N . VAL A 1 90 ? -13.045 -1.129 17.284 1.00 95.38 90 VAL A N 1
ATOM 731 C CA . VAL A 1 90 ? -13.596 -1.921 16.175 1.00 95.38 90 VAL A CA 1
ATOM 732 C C . VAL A 1 90 ? -13.259 -3.398 16.318 1.00 95.38 90 VAL A C 1
ATOM 734 O O . VAL A 1 90 ? -12.322 -3.764 17.030 1.00 95.38 90 VAL A O 1
ATOM 737 N N . ASP A 1 91 ? -14.026 -4.226 15.615 1.00 93.56 91 ASP A N 1
ATOM 738 C CA . ASP A 1 91 ? -13.827 -5.669 15.585 1.00 93.56 91 ASP A CA 1
ATOM 739 C C . ASP A 1 91 ? -12.474 -6.005 14.946 1.00 93.56 91 ASP A C 1
ATOM 741 O O . ASP A 1 91 ? -12.098 -5.438 13.912 1.00 93.56 91 ASP A O 1
ATOM 745 N N . VAL A 1 92 ? -11.757 -6.931 15.584 1.00 96.25 92 VAL A N 1
ATOM 746 C CA . VAL A 1 92 ? -10.521 -7.523 15.071 1.00 96.25 92 VAL A CA 1
ATOM 747 C C . VAL A 1 92 ? -10.810 -8.965 14.705 1.00 96.25 92 VAL A C 1
ATOM 749 O O . VAL A 1 92 ? -11.368 -9.705 15.514 1.00 96.25 92 VAL A O 1
ATOM 752 N N . GLU A 1 93 ? -10.387 -9.372 13.519 1.00 96.38 93 GLU A N 1
ATOM 753 C CA . GLU A 1 93 ? -10.483 -10.752 13.073 1.00 96.38 93 GLU A CA 1
ATOM 754 C C . GLU A 1 93 ? -9.141 -11.254 12.556 1.00 96.38 93 GLU A C 1
ATOM 756 O O . GLU A 1 93 ? -8.399 -10.527 11.893 1.00 96.38 93 GLU A O 1
ATOM 761 N N . ILE A 1 94 ? -8.831 -12.510 12.863 1.00 96.56 94 ILE A N 1
ATOM 762 C CA . ILE A 1 94 ? -7.643 -13.183 12.359 1.00 96.56 94 ILE A CA 1
ATOM 763 C C . ILE A 1 94 ? -8.005 -13.957 11.095 1.00 96.56 94 ILE A C 1
ATOM 765 O O . ILE A 1 94 ? -8.873 -14.826 11.113 1.00 96.56 94 ILE A O 1
ATOM 769 N N . LEU A 1 95 ? -7.278 -13.697 10.014 1.00 96.31 95 LEU A N 1
ATOM 770 C CA . LEU A 1 95 ? -7.336 -14.477 8.787 1.00 96.31 95 LEU A CA 1
ATOM 771 C C . LEU A 1 95 ? -6.152 -15.443 8.769 1.00 96.31 95 LEU A C 1
ATOM 773 O O . LEU A 1 95 ? -5.045 -15.053 8.393 1.00 96.31 95 LEU A O 1
ATOM 777 N N . ILE A 1 96 ? -6.384 -16.688 9.181 1.00 95.56 96 ILE A N 1
ATOM 778 C CA . ILE A 1 96 ? -5.362 -17.743 9.175 1.00 95.56 96 ILE A CA 1
ATOM 779 C C . ILE A 1 96 ? -5.070 -18.156 7.731 1.00 95.56 96 ILE A C 1
ATOM 781 O O . ILE A 1 96 ? -5.989 -18.370 6.936 1.00 95.56 96 ILE A O 1
ATOM 785 N N . LYS A 1 97 ? -3.786 -18.256 7.390 1.00 95.44 97 LYS A N 1
ATOM 786 C CA . LYS A 1 97 ? -3.309 -18.566 6.042 1.00 95.44 97 LYS A CA 1
ATOM 787 C C . LYS A 1 97 ? -2.596 -19.901 6.016 1.00 95.44 97 LYS A C 1
ATOM 789 O O . LYS A 1 97 ? -1.809 -20.218 6.900 1.00 95.44 97 LYS A O 1
ATOM 794 N N . ALA A 1 98 ? -2.859 -20.662 4.957 1.00 92.25 98 ALA A N 1
ATOM 795 C CA . ALA A 1 98 ? -2.312 -22.004 4.770 1.00 92.25 98 ALA A CA 1
ATOM 796 C C . ALA A 1 98 ? -0.813 -22.010 4.424 1.00 92.25 98 ALA A C 1
ATOM 798 O O . ALA A 1 98 ? -0.180 -23.062 4.429 1.00 92.25 98 ALA A O 1
ATOM 799 N N . LYS A 1 99 ? -0.255 -20.853 4.056 1.00 92.44 99 LYS A N 1
ATOM 800 C CA . LYS A 1 99 ? 1.133 -20.711 3.628 1.00 92.44 99 LYS A CA 1
ATOM 801 C C . LYS A 1 99 ? 1.689 -19.373 4.089 1.00 92.44 99 LYS A C 1
ATOM 803 O O . LYS A 1 99 ? 1.047 -18.337 3.899 1.00 92.44 99 LYS A O 1
ATOM 808 N N . ASP A 1 100 ? 2.923 -19.403 4.587 1.00 93.56 100 ASP A N 1
ATOM 809 C CA . ASP A 1 100 ? 3.757 -18.212 4.709 1.00 93.56 100 ASP A CA 1
ATOM 810 C C . ASP A 1 100 ? 4.076 -17.674 3.303 1.00 93.56 100 ASP A C 1
ATOM 812 O O . ASP A 1 100 ? 4.942 -18.180 2.582 1.00 93.56 100 ASP A O 1
ATOM 816 N N . SER A 1 101 ? 3.314 -16.678 2.869 1.00 95.06 101 SER A N 1
ATOM 817 C CA . SER A 1 101 ? 3.423 -16.040 1.562 1.00 95.06 101 SER A CA 1
ATOM 818 C C . SER A 1 101 ? 3.061 -14.566 1.686 1.00 95.06 101 SER A C 1
ATOM 820 O O . SER A 1 101 ? 2.088 -14.204 2.347 1.00 95.06 101 SER A O 1
ATOM 822 N N . LEU A 1 102 ? 3.817 -13.710 0.993 1.00 95.25 102 LEU A N 1
ATOM 823 C CA . LEU A 1 102 ? 3.486 -12.289 0.894 1.00 95.25 102 LEU A CA 1
ATOM 824 C C . LEU A 1 102 ? 2.197 -12.056 0.094 1.00 95.25 102 LEU A C 1
ATOM 826 O O . LEU A 1 102 ? 1.515 -11.061 0.320 1.00 95.25 102 LEU A O 1
ATOM 830 N N . ASN A 1 103 ? 1.815 -12.991 -0.784 1.00 96.94 103 ASN A N 1
ATOM 831 C CA . ASN A 1 103 ? 0.561 -12.922 -1.533 1.00 96.94 103 ASN A CA 1
ATOM 832 C C . ASN A 1 103 ? -0.669 -13.067 -0.621 1.00 96.94 103 ASN A C 1
ATOM 834 O O . ASN A 1 103 ? -1.730 -12.535 -0.943 1.00 96.94 103 ASN A O 1
ATOM 838 N N . SER A 1 104 ? -0.535 -13.736 0.532 1.00 96.31 104 SER A N 1
ATOM 839 C CA . SER A 1 104 ? -1.655 -14.062 1.426 1.00 96.31 104 SER A CA 1
ATOM 840 C C . SER A 1 104 ? -2.404 -12.830 1.949 1.00 96.31 104 SER A C 1
ATOM 842 O O . SER A 1 104 ? -3.575 -12.921 2.322 1.00 96.31 104 SER A O 1
ATOM 844 N N . ARG A 1 105 ? -1.755 -11.656 1.964 1.00 95.88 105 ARG A N 1
ATOM 845 C CA . ARG A 1 105 ? -2.381 -10.384 2.367 1.00 95.88 105 ARG A CA 1
ATOM 846 C C . ARG A 1 105 ? -3.362 -9.820 1.336 1.00 95.88 105 ARG A C 1
ATOM 848 O O . ARG A 1 105 ? -4.112 -8.905 1.665 1.00 95.88 105 ARG A O 1
ATOM 855 N N . PHE A 1 106 ? -3.337 -10.339 0.109 1.00 97.56 106 PHE A N 1
ATOM 856 C CA . PHE A 1 106 ? -4.202 -9.917 -0.992 1.00 97.56 106 PHE A CA 1
ATOM 857 C C . PHE A 1 106 ? -5.371 -10.867 -1.251 1.00 97.56 106 PHE A C 1
ATOM 859 O O . PHE A 1 106 ? -6.194 -10.584 -2.117 1.00 97.56 106 PHE A O 1
ATOM 866 N N . GLU A 1 107 ? -5.462 -11.973 -0.512 1.00 96.19 107 GLU A N 1
ATOM 867 C CA . GLU A 1 107 ? -6.588 -12.897 -0.624 1.00 96.19 107 GLU A CA 1
ATOM 868 C C . GLU A 1 107 ? -7.925 -12.206 -0.291 1.00 96.19 107 GLU A C 1
ATOM 870 O O . GLU A 1 107 ? -7.962 -11.314 0.567 1.00 96.19 107 GLU A O 1
ATOM 875 N N . PRO A 1 108 ? -9.045 -12.622 -0.917 1.00 94.00 108 PRO A N 1
ATOM 876 C CA . PRO A 1 108 ? -10.367 -12.107 -0.587 1.00 94.00 108 PRO A CA 1
ATOM 877 C C . PRO A 1 108 ? -10.690 -12.257 0.903 1.00 94.00 108 PRO A C 1
ATOM 879 O O . PRO A 1 108 ? -10.383 -13.272 1.529 1.00 94.00 108 PRO A O 1
ATOM 882 N N . ILE A 1 109 ? -11.354 -11.245 1.457 1.00 95.69 109 ILE A N 1
ATOM 883 C CA . ILE A 1 109 ? -11.775 -11.201 2.860 1.00 95.69 109 ILE A CA 1
ATOM 884 C C . ILE A 1 109 ? -13.298 -11.420 2.893 1.00 95.69 109 ILE A C 1
ATOM 886 O O . ILE A 1 109 ? -14.030 -10.498 2.522 1.00 95.69 109 ILE A O 1
ATOM 890 N N . PRO A 1 110 ? -13.804 -12.604 3.298 1.00 89.38 110 PRO A N 1
ATOM 891 C CA . PRO A 1 110 ? -15.216 -12.966 3.106 1.00 89.38 110 PRO A CA 1
ATOM 892 C C . PRO A 1 110 ? -16.223 -12.030 3.796 1.00 89.38 110 PRO A C 1
ATOM 894 O O . PRO A 1 110 ? -17.309 -11.789 3.281 1.00 89.38 110 PRO A O 1
ATOM 897 N N . GLN A 1 111 ? -15.855 -11.470 4.944 1.00 90.00 111 GLN A N 1
ATOM 898 C CA . GLN A 1 111 ? -16.701 -10.633 5.800 1.00 90.00 111 GLN A CA 1
ATOM 899 C C . GLN A 1 111 ? -16.318 -9.147 5.757 1.00 90.00 111 GLN A C 1
ATOM 901 O O . GLN A 1 111 ? -16.579 -8.387 6.699 1.00 90.00 111 GLN A O 1
ATOM 906 N N . LEU A 1 112 ? -15.682 -8.723 4.665 1.00 94.56 112 LEU A N 1
ATOM 907 C CA . LEU A 1 112 ? -15.344 -7.328 4.428 1.00 94.56 112 LEU A CA 1
ATOM 908 C C . LEU A 1 112 ? -16.614 -6.501 4.177 1.00 94.56 112 LEU A C 1
ATOM 910 O O . LEU A 1 112 ? -17.347 -6.736 3.221 1.00 94.56 112 LEU A O 1
ATOM 914 N N . LYS A 1 113 ? -16.864 -5.501 5.028 1.00 94.81 113 LYS A N 1
ATOM 915 C CA . LYS A 1 113 ? -18.049 -4.625 4.941 1.00 94.81 113 LYS A CA 1
ATOM 916 C C . LYS A 1 113 ? -17.803 -3.347 4.131 1.00 94.81 113 LYS A C 1
ATOM 918 O O . LYS A 1 113 ? -18.729 -2.562 3.940 1.00 94.81 113 LYS A O 1
ATOM 923 N N . THR A 1 114 ? -16.567 -3.099 3.699 1.00 95.50 114 THR A N 1
ATOM 924 C CA . THR A 1 114 ? -16.140 -1.843 3.065 1.00 95.50 114 THR A CA 1
ATOM 925 C C . THR A 1 114 ? -15.532 -2.074 1.686 1.00 95.50 114 THR A C 1
ATOM 927 O O . THR A 1 114 ? -14.928 -3.105 1.406 1.00 95.50 114 THR A O 1
ATOM 930 N N . THR A 1 115 ? -15.646 -1.077 0.808 1.00 96.75 115 THR A N 1
ATOM 931 C CA . THR A 1 115 ? -14.922 -1.056 -0.474 1.00 96.75 115 THR A CA 1
ATOM 932 C C . THR A 1 115 ? -13.504 -0.509 -0.334 1.00 96.75 115 THR A C 1
ATOM 934 O O . THR A 1 115 ? -12.648 -0.819 -1.154 1.00 96.75 115 THR A O 1
ATOM 937 N N . SER A 1 116 ? -13.240 0.282 0.707 1.00 97.88 116 SER A N 1
ATOM 938 C CA . SER A 1 116 ? -11.903 0.767 1.051 1.00 97.88 116 SER A CA 1
ATOM 939 C C . SER A 1 116 ? -11.170 -0.244 1.918 1.00 97.88 116 SER A C 1
ATOM 941 O O . SER A 1 116 ? -11.724 -0.702 2.923 1.00 97.88 116 SER A O 1
ATOM 943 N N . VAL A 1 117 ? -9.924 -0.547 1.564 1.00 98.31 117 VAL A N 1
ATOM 944 C CA . VAL A 1 117 ? -9.020 -1.382 2.357 1.00 98.31 117 VAL A CA 1
ATOM 945 C C . VAL A 1 117 ? -7.742 -0.596 2.604 1.00 98.31 117 VAL A C 1
ATOM 947 O O . VAL A 1 117 ? -7.004 -0.307 1.665 1.00 98.31 117 VAL A O 1
ATOM 950 N N . PHE A 1 118 ? -7.473 -0.253 3.864 1.00 98.50 118 PHE A N 1
ATOM 951 C CA . PHE A 1 118 ? -6.164 0.255 4.265 1.00 98.50 118 PHE A CA 1
ATOM 952 C C . PHE A 1 118 ? -5.235 -0.923 4.536 1.00 98.50 118 PHE A C 1
ATOM 954 O O . PHE A 1 118 ? -5.415 -1.651 5.511 1.00 98.50 118 PHE A O 1
ATOM 961 N N . MET A 1 119 ? -4.257 -1.113 3.661 1.00 98.06 119 MET A N 1
ATOM 962 C CA . MET A 1 119 ? -3.233 -2.130 3.813 1.00 98.06 119 ME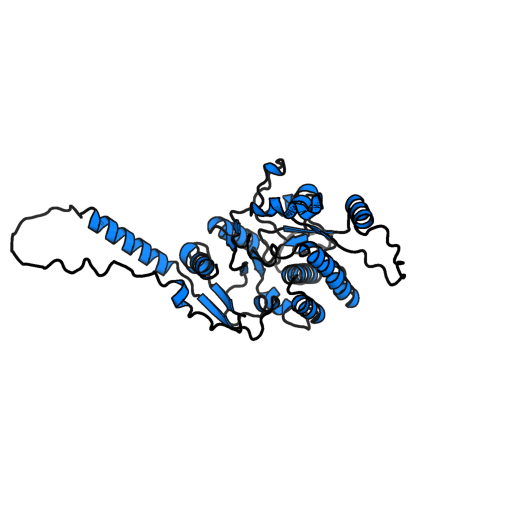T A CA 1
ATOM 963 C C . MET A 1 119 ? -2.007 -1.529 4.488 1.00 98.06 119 MET A C 1
ATOM 965 O O . MET A 1 119 ? -1.542 -0.456 4.098 1.00 98.06 119 MET A O 1
ATOM 969 N N . VAL A 1 120 ? -1.517 -2.207 5.523 1.00 97.12 120 VAL A N 1
ATOM 970 C CA . VAL A 1 120 ? -0.397 -1.730 6.328 1.00 97.12 120 VAL A CA 1
ATOM 971 C C . VAL A 1 120 ? 0.422 -2.889 6.877 1.00 97.12 120 VAL A C 1
ATOM 973 O O . VAL A 1 120 ? -0.133 -3.951 7.164 1.00 97.12 120 VAL A O 1
ATOM 976 N N . ASP A 1 121 ? 1.733 -2.703 6.984 1.00 95.00 121 ASP A N 1
ATOM 977 C CA . ASP A 1 121 ? 2.624 -3.671 7.632 1.00 95.00 121 ASP A CA 1
ATOM 978 C C . ASP A 1 121 ? 2.544 -3.553 9.165 1.00 95.00 121 ASP A C 1
ATOM 980 O O . ASP A 1 121 ? 2.181 -2.509 9.715 1.00 95.00 121 ASP A O 1
ATOM 984 N N . ASP A 1 122 ? 2.882 -4.624 9.882 1.00 92.75 122 ASP A N 1
ATOM 985 C CA . ASP A 1 122 ? 2.736 -4.699 11.342 1.00 92.75 122 ASP A CA 1
ATOM 986 C C . ASP A 1 122 ? 3.768 -3.849 12.115 1.00 92.75 122 ASP A C 1
ATOM 988 O O . ASP A 1 122 ? 3.614 -3.607 13.319 1.00 92.75 122 ASP A O 1
ATOM 992 N N . ASP A 1 123 ? 4.793 -3.367 11.413 1.00 89.81 123 ASP A N 1
ATOM 993 C CA . ASP A 1 123 ? 5.819 -2.434 11.871 1.00 89.81 123 ASP A CA 1
ATOM 994 C C . ASP A 1 123 ? 5.512 -0.962 11.533 1.00 89.81 123 ASP A C 1
ATOM 996 O O . ASP A 1 123 ? 6.230 -0.071 11.995 1.00 89.81 123 ASP A O 1
ATOM 1000 N N . ILE A 1 124 ? 4.417 -0.681 10.808 1.00 91.38 124 ILE A N 1
ATOM 1001 C CA . ILE A 1 124 ? 4.042 0.673 10.385 1.00 91.38 124 ILE A CA 1
ATOM 1002 C C . ILE A 1 124 ? 2.894 1.270 11.192 1.00 91.38 124 ILE A C 1
ATOM 1004 O O . ILE A 1 124 ? 1.834 0.677 11.422 1.00 91.38 124 ILE A O 1
ATOM 1008 N N . ARG A 1 125 ? 3.081 2.535 11.578 1.00 93.06 125 ARG A N 1
ATOM 1009 C CA . ARG A 1 125 ? 2.120 3.320 12.351 1.00 93.06 125 ARG A CA 1
ATOM 1010 C C . ARG A 1 125 ? 1.889 4.682 11.730 1.00 93.06 125 ARG A C 1
ATOM 1012 O O . ARG A 1 125 ? 2.687 5.597 11.885 1.00 93.06 125 ARG A O 1
ATOM 1019 N N . VAL A 1 126 ? 0.742 4.824 11.082 1.00 94.81 126 VAL A N 1
ATOM 1020 C CA . VAL A 1 126 ? 0.252 6.097 10.550 1.00 94.81 126 VAL A CA 1
ATOM 1021 C C . VAL A 1 126 ? -0.559 6.816 11.627 1.00 94.81 126 VAL A C 1
ATOM 1023 O O . VAL A 1 126 ? -1.443 6.210 12.235 1.00 94.81 126 VAL A O 1
ATOM 1026 N N . SER A 1 127 ? -0.295 8.100 11.890 1.00 95.94 127 SER A N 1
ATOM 1027 C CA . SER A 1 127 ? -1.091 8.861 12.865 1.00 95.94 127 SER A CA 1
ATOM 1028 C C . SER A 1 127 ? -2.568 8.909 12.454 1.00 95.94 127 SER A C 1
ATOM 1030 O O . SER A 1 127 ? -2.887 8.961 11.269 1.00 95.94 127 SER A O 1
ATOM 1032 N N . CYS A 1 128 ? -3.498 8.896 13.414 1.00 97.12 128 CYS A N 1
ATOM 1033 C CA . CYS A 1 128 ? -4.922 8.770 13.081 1.00 97.12 128 CYS A CA 1
ATOM 1034 C C . CYS A 1 128 ? -5.452 9.938 12.226 1.00 97.12 128 CYS A C 1
ATOM 1036 O O . CYS A 1 128 ? -6.317 9.738 11.377 1.00 97.12 128 CYS A O 1
ATOM 1038 N N . SER A 1 129 ? -4.912 11.150 12.401 1.00 95.44 129 SER A N 1
ATOM 1039 C CA . SER A 1 129 ? -5.208 12.287 11.520 1.00 95.44 129 SER A CA 1
ATOM 1040 C C . SER A 1 129 ? -4.716 12.040 10.095 1.00 95.44 129 SER A C 1
ATOM 1042 O O . SER A 1 129 ? -5.481 12.240 9.157 1.00 95.44 129 SER A O 1
ATOM 1044 N N . SER A 1 130 ? -3.483 11.555 9.929 1.00 95.06 130 SER A N 1
ATOM 1045 C CA . SER A 1 130 ? -2.922 11.227 8.612 1.00 95.06 130 SER A CA 1
ATOM 1046 C C . SER A 1 130 ? -3.711 10.109 7.930 1.00 95.06 130 SER A C 1
ATOM 1048 O O . SER A 1 130 ? -3.985 10.213 6.736 1.00 95.06 130 SER A O 1
ATOM 1050 N N . LEU A 1 131 ? -4.128 9.085 8.686 1.00 97.50 131 LEU A N 1
ATOM 1051 C CA . LEU A 1 131 ? -4.967 7.985 8.199 1.00 97.50 131 LEU A CA 1
ATOM 1052 C C . LEU A 1 131 ? -6.297 8.507 7.640 1.00 97.50 131 LEU A C 1
ATOM 1054 O O . LEU A 1 131 ? -6.690 8.139 6.536 1.00 97.50 131 LEU A O 1
ATOM 1058 N N . LEU A 1 132 ? -6.965 9.406 8.372 1.00 97.00 132 LEU A N 1
ATOM 1059 C CA . LEU A 1 132 ? -8.215 10.024 7.926 1.00 97.00 132 LEU A CA 1
ATOM 1060 C C . LEU A 1 132 ? -8.016 10.900 6.680 1.00 97.00 132 LEU A C 1
ATOM 1062 O O . LEU A 1 132 ? -8.853 10.868 5.782 1.00 97.00 132 LEU A O 1
ATOM 1066 N N . LEU A 1 133 ? -6.913 11.651 6.600 1.00 94.88 133 LEU A N 1
ATOM 1067 C CA . LEU A 1 133 ? -6.589 12.466 5.424 1.00 94.88 133 LEU A CA 1
ATOM 1068 C C . LEU A 1 133 ? -6.357 11.605 4.174 1.00 94.88 133 LEU A C 1
ATOM 1070 O O . LEU A 1 133 ? 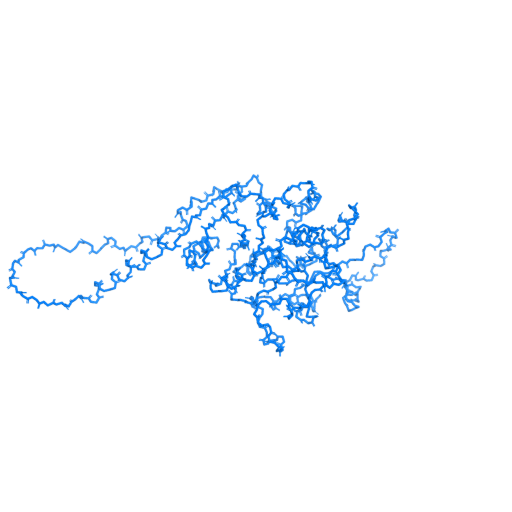-6.868 11.937 3.105 1.00 94.88 133 LEU A O 1
ATOM 1074 N N . ALA A 1 134 ? -5.639 10.485 4.298 1.00 96.44 134 ALA A N 1
ATOM 1075 C CA . ALA A 1 134 ? -5.455 9.550 3.189 1.00 96.44 134 ALA A CA 1
ATOM 1076 C C . ALA A 1 134 ? -6.756 8.833 2.809 1.00 96.44 134 ALA A C 1
ATOM 1078 O O . ALA A 1 134 ? -7.019 8.646 1.623 1.00 96.44 134 ALA A O 1
ATOM 1079 N N . TYR A 1 135 ? -7.610 8.500 3.782 1.00 97.94 135 TYR A N 1
ATOM 1080 C CA . TYR A 1 135 ? -8.940 7.968 3.491 1.00 97.94 135 TYR A CA 1
ATOM 1081 C C . TYR A 1 135 ? -9.775 8.966 2.675 1.00 97.94 135 TYR A C 1
ATOM 1083 O O . TYR A 1 135 ? -10.378 8.579 1.682 1.00 97.94 135 TYR A O 1
ATOM 1091 N N . GLN A 1 136 ? -9.755 10.259 3.015 1.00 96.75 136 GLN A N 1
ATOM 1092 C CA . GLN A 1 136 ? -10.451 11.301 2.242 1.00 96.75 136 GLN A CA 1
ATOM 1093 C C . GLN A 1 136 ? -9.908 11.444 0.812 1.00 96.75 136 GLN A C 1
ATOM 1095 O O . GLN A 1 136 ? -10.672 11.686 -0.124 1.00 96.75 136 GLN A O 1
ATOM 1100 N N . ALA A 1 137 ? -8.595 11.282 0.630 1.00 96.19 137 ALA A N 1
ATOM 1101 C CA . ALA A 1 137 ? -7.986 11.229 -0.695 1.00 96.19 137 ALA A CA 1
ATOM 1102 C C . ALA A 1 137 ? -8.501 10.023 -1.495 1.00 96.19 137 ALA A C 1
ATOM 1104 O O . ALA A 1 137 ? -8.890 10.169 -2.654 1.00 96.19 137 ALA A O 1
ATOM 1105 N N . TRP A 1 138 ? -8.568 8.850 -0.859 1.00 97.75 138 TRP A N 1
ATOM 1106 C CA . TRP A 1 138 ? -9.118 7.639 -1.463 1.00 97.75 138 TRP A CA 1
ATOM 1107 C C . TRP A 1 138 ? -10.618 7.765 -1.767 1.00 97.75 138 TRP A C 1
ATOM 1109 O O . TRP A 1 138 ? -11.038 7.370 -2.847 1.00 97.75 138 TRP A O 1
ATOM 1119 N N . GLU A 1 139 ? -11.421 8.395 -0.901 1.00 96.12 139 GLU A N 1
ATOM 1120 C CA . GLU A 1 139 ? -12.845 8.661 -1.172 1.00 96.12 139 GLU A CA 1
ATOM 1121 C C . GLU A 1 139 ? -13.040 9.474 -2.460 1.00 96.12 139 GLU A C 1
ATOM 1123 O O . GLU A 1 139 ? -14.004 9.253 -3.193 1.00 96.12 139 GLU A O 1
ATOM 1128 N N . LYS A 1 140 ? -12.116 10.393 -2.770 1.00 94.81 140 LYS A N 1
ATOM 1129 C CA . LYS A 1 140 ? -12.157 11.178 -4.011 1.00 94.81 140 LYS A CA 1
ATOM 1130 C C . LYS A 1 140 ? -11.658 10.402 -5.233 1.00 94.81 140 LYS A C 1
ATOM 1132 O O . LYS A 1 140 ? -12.104 10.676 -6.346 1.00 94.81 140 LYS A O 1
ATOM 1137 N N . TYR A 1 141 ? -10.746 9.453 -5.040 1.00 94.94 141 TYR A N 1
ATOM 1138 C CA . TYR A 1 141 ? -10.130 8.673 -6.113 1.00 94.94 141 TYR A CA 1
ATOM 1139 C C . TYR A 1 141 ? -10.149 7.171 -5.787 1.00 94.94 141 TYR A C 1
ATOM 1141 O O . TYR A 1 141 ? -9.094 6.553 -5.645 1.00 94.94 141 TYR A O 1
ATOM 1149 N N . PRO A 1 142 ? -11.338 6.547 -5.701 1.00 95.62 142 PRO A N 1
ATOM 1150 C CA . PRO A 1 142 ? -11.485 5.194 -5.158 1.00 95.62 142 PRO A CA 1
ATOM 1151 C C . PRO A 1 142 ? -10.836 4.113 -6.028 1.00 95.62 142 PRO A C 1
ATOM 1153 O O . PRO A 1 142 ? -10.564 3.017 -5.550 1.00 95.62 142 PRO A O 1
ATOM 1156 N N . ASN A 1 143 ? -10.573 4.408 -7.305 1.00 94.94 143 ASN A N 1
ATOM 1157 C CA . ASN A 1 143 ? -9.866 3.507 -8.213 1.00 94.94 143 ASN A CA 1
ATOM 1158 C C . ASN A 1 143 ? -8.335 3.605 -8.095 1.00 94.94 143 ASN A C 1
ATOM 1160 O O . ASN A 1 143 ? -7.647 2.706 -8.575 1.00 94.94 143 ASN A O 1
ATOM 1164 N N . SER A 1 144 ? -7.799 4.657 -7.478 1.00 95.62 144 SER A N 1
ATOM 1165 C CA . SER A 1 144 ? -6.360 4.861 -7.311 1.00 95.62 144 SER A CA 1
ATOM 1166 C C . SER A 1 144 ? -5.830 4.127 -6.079 1.00 95.62 144 SER A C 1
ATOM 1168 O O . SER A 1 144 ? -6.531 3.978 -5.076 1.00 95.62 144 SER A O 1
ATOM 1170 N N . MET A 1 145 ? -4.558 3.724 -6.120 1.00 97.75 145 MET A N 1
ATOM 1171 C CA . MET A 1 145 ? -3.811 3.432 -4.894 1.00 97.75 145 MET A CA 1
ATOM 1172 C C . MET A 1 145 ? -3.403 4.750 -4.238 1.00 97.75 145 MET A C 1
ATOM 1174 O O . MET A 1 145 ? -2.845 5.623 -4.904 1.00 97.75 145 MET A O 1
ATOM 1178 N N . VAL A 1 146 ? -3.673 4.891 -2.943 1.00 98.12 146 VAL A N 1
ATOM 1179 C CA . VAL A 1 146 ? -3.432 6.127 -2.188 1.00 98.12 146 VAL A CA 1
ATOM 1180 C C . VAL A 1 146 ? -2.577 5.811 -0.970 1.00 98.12 146 VAL A C 1
ATOM 1182 O O . VAL A 1 146 ? -3.031 5.083 -0.094 1.00 98.12 146 VAL A O 1
ATOM 1185 N N . GLY A 1 147 ? -1.352 6.326 -0.870 1.00 96.81 147 GLY A N 1
ATOM 1186 C CA . GLY A 1 147 ? -0.457 5.903 0.212 1.00 96.81 147 GLY A CA 1
ATOM 1187 C C . GLY A 1 147 ? 0.757 6.786 0.457 1.00 96.81 147 GLY A C 1
ATOM 1188 O O . GLY A 1 147 ? 0.930 7.829 -0.165 1.00 96.81 147 GLY A O 1
ATOM 1189 N N . TYR A 1 148 ? 1.596 6.346 1.394 1.00 94.56 148 TYR A N 1
ATOM 1190 C CA . TYR A 1 148 ? 2.662 7.166 1.991 1.00 94.56 148 TYR A CA 1
ATOM 1191 C C . TYR A 1 148 ? 4.071 6.867 1.461 1.00 94.56 148 TYR A C 1
ATOM 1193 O O . TYR A 1 148 ? 5.025 7.552 1.821 1.00 94.56 148 TYR A O 1
ATOM 1201 N N . TYR A 1 149 ? 4.220 5.837 0.628 1.00 93.75 149 TYR A N 1
ATOM 1202 C CA . TYR A 1 149 ? 5.517 5.333 0.173 1.00 93.75 149 TYR A CA 1
ATOM 1203 C C . TYR A 1 149 ? 5.573 5.315 -1.360 1.00 93.75 149 TYR A C 1
ATOM 1205 O O . TYR A 1 149 ? 5.327 4.269 -1.970 1.00 93.75 149 TYR A O 1
ATOM 1213 N N . PRO A 1 150 ? 5.854 6.460 -2.008 1.00 94.62 150 PRO A N 1
ATOM 1214 C CA . PRO A 1 150 ? 5.970 6.520 -3.453 1.00 94.62 150 PRO A CA 1
ATOM 1215 C C . PRO A 1 150 ? 7.316 5.959 -3.907 1.00 94.62 150 PRO A C 1
ATOM 1217 O O . PRO A 1 150 ? 8.344 6.096 -3.231 1.00 94.62 150 PRO A O 1
ATOM 1220 N N . ARG A 1 151 ? 7.304 5.311 -5.069 1.00 94.44 151 ARG A N 1
ATOM 1221 C CA . ARG A 1 151 ? 8.478 4.734 -5.727 1.00 94.44 151 ARG A CA 1
ATOM 1222 C C . ARG A 1 151 ? 8.432 5.006 -7.217 1.00 94.44 151 ARG A C 1
ATOM 1224 O O . ARG A 1 151 ? 7.363 5.213 -7.795 1.00 94.44 151 ARG A O 1
ATOM 1231 N N . LEU A 1 152 ? 9.608 4.977 -7.827 1.00 94.00 152 LEU A N 1
ATOM 1232 C CA . LEU A 1 152 ? 9.758 5.176 -9.258 1.00 94.00 152 LEU A CA 1
ATOM 1233 C C . LEU A 1 152 ? 10.446 3.968 -9.886 1.00 94.00 152 LEU A C 1
ATOM 1235 O O . LEU A 1 152 ? 11.631 3.727 -9.654 1.00 94.00 152 LEU A O 1
ATOM 1239 N N . ALA A 1 153 ? 9.695 3.233 -10.697 1.00 93.94 153 ALA A N 1
ATOM 1240 C CA . ALA A 1 153 ? 10.240 2.326 -11.690 1.00 93.94 153 ALA A CA 1
ATOM 1241 C C . ALA A 1 153 ? 10.621 3.132 -12.930 1.00 93.94 153 ALA A C 1
ATOM 1243 O O . ALA A 1 153 ? 9.785 3.843 -13.481 1.00 93.94 153 ALA A O 1
ATOM 1244 N N . SER A 1 154 ? 11.870 3.033 -13.372 1.00 91.62 154 SER A N 1
ATOM 1245 C CA . SER A 1 154 ? 12.310 3.714 -14.588 1.00 91.62 154 SER A CA 1
ATOM 1246 C C . SER A 1 154 ? 13.470 2.999 -15.252 1.00 91.62 154 SER A C 1
ATOM 1248 O O . SER A 1 154 ? 14.166 2.203 -14.623 1.00 91.62 154 SER A O 1
ATOM 1250 N N . PHE A 1 155 ? 13.750 3.348 -16.503 1.00 87.69 155 PHE A N 1
ATOM 1251 C CA . PHE A 1 155 ? 15.011 2.956 -17.122 1.00 87.69 155 PHE A CA 1
ATOM 1252 C C . PHE A 1 155 ? 16.208 3.576 -16.382 1.00 87.69 155 PHE A C 1
ATOM 1254 O O . PHE A 1 155 ? 16.084 4.670 -15.814 1.00 87.69 155 PHE A O 1
ATOM 1261 N N . PRO A 1 156 ? 17.368 2.895 -16.381 1.00 80.25 156 PRO A N 1
ATOM 1262 C CA . PRO A 1 156 ? 18.571 3.399 -15.746 1.00 80.25 156 PRO A CA 1
ATOM 1263 C C . PRO A 1 156 ? 19.036 4.684 -16.426 1.00 80.25 156 PRO A C 1
ATOM 1265 O O . PRO A 1 156 ? 19.087 4.778 -17.659 1.00 80.25 156 PRO A O 1
ATOM 1268 N N . THR A 1 157 ? 19.423 5.668 -15.618 1.00 76.12 157 THR A N 1
ATOM 1269 C CA . THR A 1 157 ? 20.044 6.899 -16.122 1.00 76.12 157 THR A CA 1
ATOM 1270 C C . THR A 1 157 ? 21.423 6.606 -16.718 1.00 76.12 157 THR A C 1
ATOM 1272 O O . THR A 1 157 ? 22.035 5.578 -16.422 1.00 76.12 157 THR A O 1
ATOM 1275 N N . SER A 1 158 ? 21.965 7.521 -17.530 1.00 75.56 158 SER A N 1
ATOM 1276 C CA . SER A 1 158 ? 23.329 7.382 -18.069 1.00 75.56 158 SER A CA 1
ATOM 1277 C C . SER A 1 158 ? 24.371 7.168 -16.966 1.00 75.56 158 SER A C 1
ATOM 1279 O O . SER A 1 158 ? 25.283 6.367 -17.137 1.00 75.56 158 SER A O 1
ATOM 1281 N N . ILE A 1 159 ? 24.196 7.816 -15.809 1.00 69.94 159 ILE A N 1
ATOM 1282 C CA . ILE A 1 159 ? 25.073 7.653 -14.642 1.00 69.94 159 ILE A CA 1
ATOM 1283 C C . ILE A 1 159 ? 24.943 6.241 -14.063 1.00 69.94 159 ILE A C 1
ATOM 1285 O O . ILE A 1 159 ? 25.950 5.570 -13.882 1.00 69.94 159 ILE A O 1
ATOM 1289 N N . GLN A 1 160 ? 23.720 5.747 -13.846 1.00 69.75 160 GLN A N 1
ATOM 1290 C CA . GLN A 1 160 ? 23.499 4.390 -13.325 1.00 69.75 160 GLN A CA 1
ATOM 1291 C C . GLN A 1 160 ? 24.053 3.310 -14.269 1.00 69.75 160 GLN A C 1
ATOM 1293 O O . GLN A 1 160 ? 24.634 2.328 -13.806 1.00 69.75 160 GLN A O 1
ATOM 1298 N N . LYS A 1 161 ? 23.950 3.513 -15.591 1.00 69.81 161 LYS A N 1
ATOM 1299 C CA . LYS A 1 161 ? 24.578 2.633 -16.591 1.00 69.81 161 LYS A CA 1
ATOM 1300 C C . LYS A 1 161 ? 26.101 2.597 -16.423 1.00 69.81 161 LYS A C 1
ATOM 1302 O O . LYS A 1 161 ? 26.678 1.511 -16.365 1.00 69.81 161 LYS A O 1
ATOM 1307 N N . ILE A 1 162 ? 26.742 3.757 -16.267 1.00 66.38 162 ILE A N 1
ATOM 1308 C CA . ILE A 1 162 ? 28.196 3.859 -16.061 1.00 66.38 162 ILE A CA 1
ATOM 1309 C C . ILE A 1 162 ? 28.609 3.179 -14.751 1.00 66.38 162 ILE A C 1
ATOM 1311 O O . ILE A 1 162 ? 29.484 2.317 -14.768 1.00 66.38 162 ILE A O 1
ATOM 1315 N N . THR A 1 163 ? 27.949 3.494 -13.635 1.00 62.75 163 THR A N 1
ATOM 1316 C CA . THR A 1 163 ? 28.262 2.914 -12.321 1.00 62.75 163 THR A CA 1
ATOM 1317 C C . THR A 1 163 ? 28.129 1.390 -12.332 1.00 62.75 163 THR A C 1
ATOM 1319 O O . THR A 1 163 ? 29.044 0.694 -11.899 1.00 62.75 163 THR A O 1
ATOM 1322 N N . SER A 1 164 ? 27.058 0.850 -12.928 1.00 61.25 164 SER A N 1
ATOM 1323 C CA . SER A 1 164 ? 26.880 -0.605 -13.055 1.00 61.25 164 SER A CA 1
ATOM 1324 C C . SER A 1 164 ? 27.981 -1.280 -13.886 1.00 61.25 164 SER A C 1
ATOM 1326 O O . SER A 1 164 ? 28.402 -2.389 -13.560 1.00 61.25 164 SER A O 1
ATOM 1328 N N . THR A 1 165 ? 28.506 -0.593 -14.906 1.00 60.41 165 THR A N 1
ATOM 1329 C CA . THR A 1 165 ? 29.603 -1.091 -15.751 1.00 60.41 165 THR A CA 1
ATOM 1330 C C . THR A 1 165 ? 30.936 -1.093 -14.998 1.00 60.41 165 THR A C 1
ATOM 1332 O O . THR A 1 165 ? 31.718 -2.035 -15.120 1.00 60.41 165 THR A O 1
ATOM 1335 N N . LEU A 1 166 ? 31.188 -0.060 -14.187 1.00 55.06 166 LEU A N 1
ATOM 1336 C CA . LEU A 1 166 ? 32.411 0.070 -13.391 1.00 55.06 166 LEU A CA 1
ATOM 1337 C C . LEU A 1 166 ? 32.460 -0.938 -12.234 1.00 55.06 166 LEU A C 1
ATOM 1339 O O . LEU A 1 166 ? 33.500 -1.550 -12.000 1.00 55.06 166 LEU A O 1
ATOM 1343 N N . ILE A 1 167 ? 31.336 -1.148 -11.542 1.00 51.25 167 ILE A N 1
ATOM 1344 C CA . ILE A 1 167 ? 31.242 -2.073 -10.400 1.00 51.25 167 ILE A CA 1
ATOM 1345 C C . ILE A 1 167 ? 31.241 -3.536 -10.858 1.00 51.25 167 ILE A C 1
ATOM 1347 O O . ILE A 1 167 ? 31.808 -4.389 -10.180 1.00 51.25 167 ILE A O 1
ATOM 1351 N N . SER A 1 168 ? 30.695 -3.835 -12.042 1.00 53.22 168 SER A N 1
ATOM 1352 C CA . SER A 1 168 ? 30.715 -5.193 -12.613 1.00 53.22 168 SER A CA 1
ATOM 1353 C C . SER A 1 168 ? 32.096 -5.626 -13.134 1.00 53.22 168 SER A C 1
ATOM 1355 O O . SER A 1 168 ? 32.206 -6.661 -13.793 1.00 53.22 168 SER A O 1
ATOM 1357 N N . GLY A 1 169 ? 33.155 -4.857 -12.846 1.00 43.75 169 GLY A N 1
ATOM 1358 C CA . GLY A 1 169 ? 34.542 -5.278 -13.018 1.00 43.75 169 GLY A CA 1
ATOM 1359 C C . GLY A 1 169 ? 34.862 -5.759 -14.429 1.00 43.75 169 GLY A C 1
ATOM 1360 O O . GLY A 1 169 ? 35.390 -6.854 -14.578 1.00 43.75 169 GLY A O 1
ATOM 1361 N N . GLY A 1 170 ? 34.503 -4.984 -15.460 1.00 45.41 170 GLY A N 1
ATOM 1362 C CA . GLY A 1 170 ? 34.995 -5.179 -16.831 1.00 45.41 170 GLY A CA 1
ATOM 1363 C C . GLY A 1 170 ? 34.880 -6.602 -17.396 1.00 45.41 170 GLY A C 1
ATOM 1364 O O . GLY A 1 170 ? 35.687 -6.983 -18.242 1.00 45.41 170 GLY A O 1
ATOM 1365 N N . SER A 1 171 ? 33.924 -7.414 -16.937 1.00 38.12 171 SER A N 1
ATOM 1366 C CA . SER A 1 171 ? 33.728 -8.751 -17.485 1.00 38.12 171 SER A CA 1
ATOM 1367 C C . SER A 1 171 ? 32.757 -8.655 -18.654 1.00 38.12 171 SER A C 1
ATOM 1369 O O . SER A 1 171 ? 31.541 -8.657 -18.476 1.00 38.12 171 SER A O 1
ATOM 1371 N N . ASN A 1 172 ? 33.315 -8.565 -19.864 1.00 43.50 172 ASN A N 1
ATOM 1372 C CA . ASN A 1 172 ? 32.611 -8.826 -21.117 1.00 43.50 172 ASN A CA 1
ATOM 1373 C C . ASN A 1 172 ? 32.111 -10.283 -21.124 1.00 43.50 172 ASN A C 1
ATOM 1375 O O . ASN A 1 172 ? 32.685 -11.148 -21.785 1.00 43.50 172 ASN A O 1
ATOM 1379 N N . LYS A 1 173 ? 31.044 -10.587 -20.384 1.00 38.75 173 LYS A N 1
ATOM 1380 C CA . LYS A 1 173 ? 30.194 -11.730 -20.708 1.00 38.75 173 LYS A CA 1
ATOM 1381 C C . LYS A 1 173 ? 29.222 -11.233 -21.760 1.00 38.75 173 LYS A C 1
ATOM 1383 O O . LYS A 1 173 ? 28.354 -10.424 -21.460 1.00 38.75 173 LYS A O 1
ATOM 1388 N N . GLY A 1 174 ? 29.473 -11.655 -22.998 1.00 35.97 174 GLY A N 1
ATOM 1389 C CA . GLY A 1 174 ? 28.745 -11.217 -24.179 1.00 35.97 174 GLY A CA 1
ATOM 1390 C C . GLY A 1 174 ? 27.239 -11.204 -23.950 1.00 35.97 174 GLY A C 1
ATOM 1391 O O . GLY A 1 174 ? 26.660 -12.213 -23.549 1.00 35.97 174 GLY A O 1
ATOM 1392 N N . GLU A 1 175 ? 26.630 -10.055 -24.234 1.00 38.59 175 GLU A N 1
ATOM 1393 C CA . GLU A 1 175 ? 25.206 -9.938 -24.519 1.00 38.59 175 GLU A CA 1
ATOM 1394 C C . GLU A 1 175 ? 24.892 -10.843 -25.711 1.00 38.59 175 GLU A C 1
ATOM 1396 O O . GLU A 1 175 ? 25.005 -10.471 -26.879 1.00 38.59 175 GLU A O 1
ATOM 1401 N N . SER A 1 176 ? 24.520 -12.083 -25.410 1.00 32.66 176 SER A N 1
ATOM 1402 C CA . SER A 1 176 ? 23.778 -12.917 -26.333 1.00 32.66 176 SER A CA 1
ATOM 1403 C C . SER A 1 176 ? 22.428 -12.248 -26.574 1.00 32.66 176 SER A C 1
ATOM 1405 O O . SER A 1 176 ? 21.551 -12.232 -25.712 1.00 32.66 176 SER A O 1
ATOM 1407 N N . SER A 1 177 ? 22.318 -11.664 -27.762 1.00 43.00 177 SER A N 1
ATOM 1408 C CA . SER A 1 177 ? 21.130 -11.124 -28.411 1.00 43.00 177 SER A CA 1
ATOM 1409 C C . SER A 1 177 ? 19.908 -12.048 -28.317 1.00 43.00 177 SER A C 1
ATOM 1411 O O . SER A 1 177 ? 19.617 -12.814 -29.237 1.00 43.00 177 SER A O 1
ATOM 1413 N N . SER A 1 178 ? 19.137 -11.923 -27.242 1.00 36.84 178 SER A N 1
ATOM 1414 C CA . SER A 1 178 ? 17.774 -12.447 -27.174 1.00 36.84 178 SER A CA 1
ATOM 1415 C C . SER A 1 178 ? 16.849 -11.379 -26.594 1.00 36.84 178 SER A C 1
ATOM 1417 O O . SER A 1 178 ? 16.850 -11.151 -25.392 1.00 36.84 178 SER A O 1
ATOM 1419 N N . SER A 1 179 ? 16.098 -10.710 -27.478 1.00 40.03 179 SER A N 1
ATOM 1420 C CA . SER A 1 179 ? 14.957 -9.824 -27.187 1.00 40.03 179 SER A CA 1
ATOM 1421 C C . SER A 1 179 ? 15.142 -8.885 -25.981 1.00 40.03 179 SER A C 1
ATOM 1423 O O . SER A 1 179 ? 14.621 -9.126 -24.896 1.00 40.03 179 SER A O 1
ATOM 1425 N N . SER A 1 180 ? 15.870 -7.789 -26.200 1.00 42.19 180 SER A N 1
ATOM 1426 C CA . SER A 1 180 ? 16.259 -6.767 -25.222 1.00 42.19 180 SER A CA 1
ATOM 1427 C C . SER A 1 180 ? 15.076 -6.038 -24.563 1.00 42.19 180 SER A C 1
ATOM 1429 O O . SER A 1 180 ? 14.720 -4.924 -24.958 1.00 42.19 180 SER A O 1
ATOM 1431 N N . SER A 1 181 ? 14.491 -6.626 -23.520 1.00 56.97 181 SER A N 1
ATOM 1432 C CA . SER A 1 181 ? 13.758 -5.847 -22.520 1.00 56.97 181 SER A CA 1
ATOM 1433 C C . SER A 1 181 ? 14.800 -5.085 -21.696 1.00 56.97 181 SER A C 1
ATOM 1435 O O . SER A 1 181 ? 15.651 -5.681 -21.039 1.00 56.97 181 SER A O 1
ATOM 1437 N N . SER A 1 182 ? 14.828 -3.755 -21.807 1.00 74.38 182 SER A N 1
ATOM 1438 C CA . SER A 1 182 ? 15.800 -2.941 -21.069 1.00 74.38 182 SER A CA 1
ATOM 1439 C C . SER A 1 182 ? 15.538 -3.061 -19.564 1.00 74.38 182 SER A C 1
ATOM 1441 O O . SER A 1 182 ? 14.424 -2.790 -19.121 1.00 74.38 182 SER A O 1
ATOM 1443 N N . ARG A 1 183 ? 16.560 -3.443 -18.783 1.00 85.50 183 ARG A N 1
ATOM 1444 C CA . ARG A 1 183 ? 16.490 -3.564 -17.314 1.00 85.50 183 ARG A CA 1
ATOM 1445 C C . ARG A 1 183 ? 15.855 -2.318 -16.689 1.00 85.50 183 ARG A C 1
ATOM 1447 O O . ARG A 1 183 ? 16.294 -1.203 -16.971 1.00 85.50 183 ARG A O 1
ATOM 1454 N N . LEU A 1 184 ? 14.876 -2.511 -15.808 1.00 89.81 184 LEU A N 1
ATOM 1455 C CA . LEU A 1 184 ? 14.259 -1.444 -15.018 1.00 89.81 184 LEU A CA 1
ATOM 1456 C C . LEU A 1 184 ? 14.972 -1.275 -13.673 1.00 89.81 184 LEU A C 1
ATOM 1458 O O . LEU A 1 184 ? 15.520 -2.225 -13.116 1.00 89.81 184 LEU A O 1
ATOM 1462 N N . VAL A 1 185 ? 14.947 -0.054 -13.142 1.00 90.19 185 VAL A N 1
ATOM 1463 C CA . VAL A 1 185 ? 15.520 0.307 -11.841 1.00 90.19 185 VAL A CA 1
ATOM 1464 C C . VAL A 1 185 ? 14.402 0.712 -10.893 1.00 90.19 185 VAL A C 1
ATOM 1466 O O . VAL A 1 185 ? 13.562 1.549 -11.229 1.00 90.19 185 VAL A O 1
ATOM 1469 N N . TYR A 1 186 ? 14.414 0.126 -9.697 1.00 91.06 186 TYR A N 1
ATOM 1470 C CA . TYR A 1 186 ? 13.523 0.487 -8.602 1.00 91.06 186 TYR A CA 1
ATOM 1471 C C . TYR A 1 186 ? 14.150 1.601 -7.760 1.00 91.06 186 TYR A C 1
ATOM 1473 O O . TYR A 1 186 ? 15.196 1.402 -7.141 1.00 91.06 186 TYR A O 1
ATOM 1481 N N . ASN A 1 187 ? 13.501 2.763 -7.706 1.00 88.94 187 ASN A N 1
ATOM 1482 C CA . ASN A 1 187 ? 14.024 3.933 -7.012 1.00 88.94 187 ASN A CA 1
ATOM 1483 C C . ASN A 1 187 ? 13.132 4.372 -5.836 1.00 88.94 187 ASN A C 1
ATOM 1485 O O . ASN A 1 187 ? 11.901 4.406 -5.943 1.00 88.94 187 ASN A O 1
ATOM 1489 N N . ALA A 1 188 ? 13.772 4.745 -4.723 1.00 89.25 188 ALA A N 1
ATOM 1490 C CA . ALA A 1 188 ? 13.131 5.271 -3.514 1.00 89.25 188 ALA A CA 1
ATOM 1491 C C . ALA A 1 188 ? 13.026 6.807 -3.501 1.00 89.25 188 ALA A C 1
ATOM 1493 O O . ALA A 1 188 ? 13.298 7.481 -4.501 1.00 89.25 188 ALA A O 1
ATOM 1494 N N . TRP A 1 189 ? 12.631 7.349 -2.346 1.00 86.12 189 TRP A N 1
ATOM 1495 C CA . TRP A 1 189 ? 12.343 8.763 -2.131 1.00 86.12 189 TRP A CA 1
ATOM 1496 C C . TRP A 1 189 ? 13.377 9.750 -2.686 1.00 86.12 189 TRP A C 1
ATOM 1498 O O . TRP A 1 189 ? 12.949 10.682 -3.362 1.00 86.12 189 TRP A O 1
ATOM 1508 N N . PRO A 1 190 ? 14.705 9.578 -2.502 1.00 84.44 190 PRO A N 1
ATOM 1509 C CA . PRO A 1 190 ? 15.665 10.565 -2.999 1.00 84.44 190 PRO A CA 1
ATOM 1510 C C . PRO A 1 190 ? 15.554 10.804 -4.511 1.00 84.44 190 PRO A C 1
ATOM 1512 O O . PRO A 1 190 ? 15.593 11.943 -4.972 1.00 84.44 190 PRO A O 1
ATOM 1515 N N . ILE A 1 191 ? 15.343 9.738 -5.287 1.00 86.12 191 ILE A N 1
ATOM 1516 C CA . ILE A 1 191 ? 15.172 9.826 -6.741 1.00 86.12 191 ILE A CA 1
ATOM 1517 C C . ILE A 1 191 ? 13.759 10.281 -7.108 1.00 86.12 191 ILE A C 1
ATOM 1519 O O . ILE A 1 191 ? 13.621 11.081 -8.028 1.00 86.12 191 ILE A O 1
ATOM 1523 N N . VAL A 1 192 ? 12.725 9.806 -6.402 1.00 89.25 192 VAL A N 1
ATOM 1524 C CA . VAL A 1 192 ? 11.335 10.265 -6.596 1.00 89.25 192 VAL A CA 1
ATOM 1525 C C . VAL A 1 192 ? 11.247 11.780 -6.428 1.00 89.25 192 VAL A C 1
ATOM 1527 O O . VAL A 1 192 ? 10.685 12.465 -7.279 1.00 89.25 192 VAL A O 1
ATOM 1530 N N . TRP A 1 193 ? 11.866 12.308 -5.373 1.00 86.44 193 TRP A N 1
ATOM 1531 C CA . TRP A 1 193 ? 11.949 13.736 -5.121 1.00 86.44 193 TRP A CA 1
ATOM 1532 C C . TRP A 1 193 ? 12.814 14.432 -6.175 1.00 86.44 193 TRP A C 1
ATOM 1534 O O . TRP A 1 193 ? 12.382 15.420 -6.755 1.00 86.44 193 TRP A O 1
ATOM 1544 N N . TRP A 1 194 ? 14.008 13.925 -6.496 1.00 86.38 194 TRP A N 1
ATOM 1545 C CA . TRP A 1 194 ? 14.881 14.608 -7.463 1.00 86.38 194 TRP A CA 1
ATOM 1546 C C . TRP A 1 194 ? 14.251 14.700 -8.853 1.00 86.38 194 TRP A C 1
ATOM 1548 O O . TRP A 1 194 ? 14.305 15.738 -9.508 1.00 86.38 194 TRP A O 1
ATOM 1558 N N . ARG A 1 195 ? 13.634 13.607 -9.304 1.00 89.31 195 ARG A N 1
ATOM 1559 C CA . ARG A 1 195 ? 12.951 13.550 -10.596 1.00 89.31 195 ARG A CA 1
ATOM 1560 C C . ARG A 1 195 ? 11.560 14.171 -10.556 1.00 89.31 195 ARG A C 1
ATOM 1562 O O . ARG A 1 195 ? 11.014 14.415 -11.623 1.00 89.31 195 ARG A O 1
ATOM 1569 N N . GLN A 1 196 ? 10.999 14.410 -9.368 1.00 91.31 196 GLN A N 1
ATOM 1570 C CA . GLN A 1 196 ? 9.606 14.820 -9.154 1.00 91.31 196 GLN A CA 1
ATOM 1571 C C . GLN A 1 196 ? 8.603 13.874 -9.837 1.00 91.31 196 GLN A C 1
ATOM 1573 O O . GLN A 1 196 ? 7.543 14.297 -10.296 1.00 91.31 196 GLN A O 1
ATOM 1578 N N . LYS A 1 197 ? 8.937 12.580 -9.907 1.00 92.75 197 LYS A N 1
ATOM 1579 C CA . LYS A 1 197 ? 8.157 11.553 -10.608 1.00 92.75 197 LYS A CA 1
ATOM 1580 C C . LYS A 1 197 ? 8.038 10.281 -9.783 1.00 92.75 197 LYS A C 1
ATOM 1582 O O . LYS A 1 197 ? 8.986 9.876 -9.111 1.00 92.75 197 LYS A O 1
ATOM 1587 N N . PHE A 1 198 ? 6.891 9.622 -9.886 1.00 95.38 198 PHE A N 1
ATOM 1588 C CA . PHE A 1 198 ? 6.640 8.300 -9.316 1.00 95.38 198 PHE A CA 1
ATOM 1589 C C . PHE A 1 198 ? 5.561 7.571 -10.124 1.00 95.38 198 PHE A C 1
ATOM 1591 O O . PHE A 1 198 ? 4.792 8.186 -10.861 1.00 95.38 198 PHE A O 1
ATOM 1598 N N . ASN A 1 199 ? 5.510 6.252 -9.995 1.00 95.31 199 ASN A N 1
ATOM 1599 C CA . ASN A 1 199 ? 4.513 5.407 -10.663 1.00 95.31 199 ASN A CA 1
ATOM 1600 C C . ASN A 1 199 ? 4.079 4.203 -9.816 1.00 95.31 199 ASN A C 1
ATOM 1602 O O . ASN A 1 199 ? 3.237 3.420 -10.241 1.00 95.31 199 ASN A O 1
ATOM 1606 N N . ILE A 1 200 ? 4.609 4.075 -8.598 1.00 96.50 200 ILE A N 1
ATOM 1607 C CA . ILE A 1 200 ? 4.293 3.005 -7.652 1.00 96.50 200 ILE A CA 1
ATOM 1608 C C . ILE A 1 200 ? 3.956 3.633 -6.295 1.00 96.50 200 ILE A C 1
ATOM 1610 O O . ILE A 1 200 ? 4.625 4.572 -5.857 1.00 96.50 200 ILE A O 1
ATOM 1614 N N . ILE A 1 201 ? 2.964 3.067 -5.605 1.00 96.81 201 ILE A N 1
ATOM 1615 C CA . ILE A 1 201 ? 2.689 3.302 -4.181 1.00 96.81 201 ILE A CA 1
ATOM 1616 C C . ILE A 1 201 ? 2.752 1.951 -3.477 1.00 96.81 201 ILE A C 1
ATOM 1618 O O . ILE A 1 201 ? 2.050 1.020 -3.866 1.00 96.81 201 ILE A O 1
ATOM 1622 N N . LEU A 1 202 ? 3.591 1.829 -2.447 1.00 96.62 202 LEU A N 1
ATOM 1623 C CA . LEU A 1 202 ? 3.725 0.557 -1.737 1.00 96.62 202 LEU A CA 1
ATOM 1624 C C . LEU A 1 202 ? 2.482 0.249 -0.899 1.00 96.62 202 LEU A C 1
ATOM 1626 O O . LEU A 1 202 ? 1.991 1.106 -0.162 1.00 96.62 202 LEU A O 1
ATOM 1630 N N . THR A 1 203 ? 2.058 -1.017 -0.910 1.00 96.94 203 THR A N 1
ATOM 1631 C CA . THR A 1 203 ? 0.976 -1.530 -0.052 1.00 96.94 203 THR A CA 1
ATOM 1632 C C . THR A 1 203 ? 1.354 -1.610 1.428 1.00 96.94 203 THR A C 1
ATOM 1634 O O . THR A 1 203 ? 0.504 -1.911 2.261 1.00 96.94 203 THR A O 1
ATOM 1637 N N . LYS A 1 204 ? 2.609 -1.282 1.767 1.00 93.19 204 LYS A N 1
ATOM 1638 C CA . LYS A 1 204 ? 3.139 -1.157 3.133 1.00 93.19 204 LYS A CA 1
ATOM 1639 C C . LYS A 1 204 ? 2.372 -0.150 3.997 1.00 93.19 204 LYS A C 1
ATOM 1641 O O . LYS A 1 204 ? 2.316 -0.315 5.213 1.00 93.19 204 LYS A O 1
ATOM 1646 N N . ALA A 1 205 ? 1.791 0.884 3.383 1.00 96.62 205 ALA A N 1
ATOM 1647 C CA . ALA A 1 205 ? 0.826 1.788 4.009 1.00 96.62 205 ALA A CA 1
ATOM 1648 C C . ALA A 1 205 ? 0.031 2.523 2.919 1.00 96.62 205 ALA A C 1
ATOM 1650 O O . ALA A 1 205 ? 0.415 3.612 2.474 1.00 96.62 205 ALA A O 1
ATOM 1651 N N . SER A 1 206 ? -1.065 1.922 2.461 1.00 98.12 206 SER A N 1
ATOM 1652 C CA . SER A 1 206 ? -1.896 2.507 1.405 1.00 98.12 206 SER A CA 1
ATOM 1653 C C . SER A 1 206 ? -3.345 2.045 1.458 1.00 98.12 206 SER A C 1
ATOM 1655 O O . SER A 1 206 ? -3.623 0.896 1.794 1.00 98.12 206 SER A O 1
ATOM 1657 N N . PHE A 1 207 ? -4.256 2.905 1.024 1.00 98.69 207 PHE A N 1
ATOM 1658 C CA . PHE A 1 207 ? -5.615 2.539 0.665 1.00 98.69 207 PHE A CA 1
ATOM 1659 C C . PHE A 1 207 ? -5.681 1.981 -0.758 1.00 98.69 207 PHE A C 1
ATOM 1661 O O . PHE A 1 207 ? -5.137 2.568 -1.699 1.00 98.69 207 PHE A O 1
ATOM 1668 N N . ILE A 1 208 ? -6.408 0.877 -0.903 1.00 98.31 208 ILE A N 1
ATOM 1669 C CA . ILE A 1 208 ? -6.771 0.253 -2.175 1.00 98.31 208 ILE A CA 1
ATOM 1670 C C . ILE A 1 208 ? -8.271 -0.058 -2.194 1.00 98.31 208 ILE A C 1
ATOM 1672 O O . ILE A 1 208 ? -8.908 -0.198 -1.148 1.00 98.31 208 ILE A O 1
ATOM 1676 N N . HIS A 1 209 ? -8.846 -0.188 -3.389 1.00 97.94 209 HIS A N 1
ATOM 1677 C CA . HIS A 1 209 ? -10.203 -0.710 -3.538 1.00 97.94 209 HIS A CA 1
ATOM 1678 C C . HIS A 1 209 ? -10.229 -2.228 -3.304 1.00 97.94 209 HIS A C 1
ATOM 1680 O O . HIS A 1 209 ? -9.396 -2.948 -3.852 1.00 97.94 209 HIS A O 1
ATOM 1686 N N . SER A 1 210 ? -11.222 -2.734 -2.572 1.00 97.12 210 SER A N 1
ATOM 1687 C CA . SER A 1 210 ? -11.371 -4.153 -2.214 1.00 97.12 210 SER A CA 1
ATOM 1688 C C . SER A 1 210 ? -11.393 -5.094 -3.421 1.00 97.12 210 SER A C 1
ATOM 1690 O O . SER A 1 210 ? -10.802 -6.165 -3.370 1.00 97.12 210 SER A O 1
ATOM 1692 N N . LYS A 1 211 ? -11.999 -4.667 -4.539 1.00 96.19 211 LYS A N 1
ATOM 1693 C CA . LYS A 1 211 ? -11.962 -5.380 -5.835 1.00 96.19 211 LYS A CA 1
ATOM 1694 C C . LYS A 1 211 ? -10.557 -5.823 -6.269 1.00 96.19 211 LYS A C 1
ATOM 1696 O O . LYS A 1 211 ? -10.422 -6.849 -6.925 1.00 96.19 211 LYS A O 1
ATOM 1701 N N . TYR A 1 212 ? -9.509 -5.078 -5.906 1.00 97.75 212 TYR A N 1
ATOM 1702 C CA . TYR A 1 212 ? -8.139 -5.436 -6.273 1.00 97.75 212 TYR A CA 1
ATOM 1703 C C . TYR A 1 212 ? -7.634 -6.690 -5.545 1.00 97.75 212 TYR A C 1
ATOM 1705 O O . TYR A 1 212 ? -6.759 -7.359 -6.078 1.00 97.75 212 TYR A O 1
ATOM 1713 N N . LEU A 1 213 ? -8.222 -7.066 -4.401 1.00 98.00 213 LEU A N 1
ATOM 1714 C CA . LEU A 1 213 ? -7.928 -8.332 -3.715 1.00 98.00 213 LEU A CA 1
ATOM 1715 C C . LEU A 1 213 ? -8.357 -9.541 -4.567 1.00 98.00 213 LEU A C 1
ATOM 1717 O O . LEU 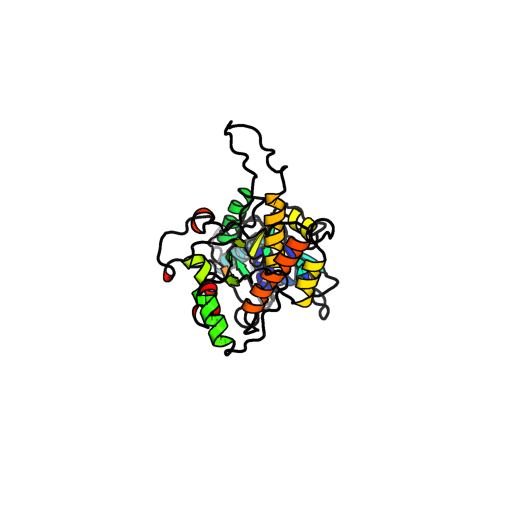A 1 213 ? -7.588 -10.476 -4.794 1.00 98.00 213 LEU A O 1
ATOM 1721 N N . GLU A 1 214 ? -9.575 -9.493 -5.109 1.00 95.62 214 GLU A N 1
ATOM 1722 C CA . GLU A 1 214 ? -10.099 -10.540 -5.992 1.00 95.62 214 GLU A CA 1
ATOM 1723 C C . GLU A 1 214 ? -9.332 -10.595 -7.316 1.00 95.62 214 GLU A C 1
ATOM 1725 O O . GLU A 1 214 ? -8.894 -11.670 -7.731 1.00 95.62 214 GLU A O 1
ATOM 1730 N N . LEU A 1 215 ? -9.110 -9.435 -7.944 1.00 96.69 215 LEU A N 1
ATOM 1731 C CA . LEU A 1 215 ? -8.366 -9.339 -9.202 1.00 96.69 215 LEU A CA 1
ATOM 1732 C C . LEU A 1 215 ? -6.935 -9.874 -9.067 1.00 96.69 215 LEU A C 1
ATOM 1734 O O . LEU A 1 215 ? -6.468 -10.561 -9.966 1.00 96.69 215 LEU A O 1
ATOM 1738 N N . TYR A 1 216 ? -6.254 -9.600 -7.950 1.00 97.62 216 TYR A N 1
ATOM 1739 C CA . TYR A 1 216 ? -4.913 -10.125 -7.684 1.00 97.62 216 TYR A CA 1
ATOM 1740 C C . TYR A 1 216 ? -4.922 -11.647 -7.492 1.00 97.62 216 TYR A C 1
ATOM 1742 O O . TYR A 1 216 ? -4.064 -12.370 -8.003 1.00 97.62 216 TYR A O 1
ATOM 1750 N N . THR A 1 217 ? -5.904 -12.152 -6.746 1.00 95.75 217 THR A N 1
ATOM 1751 C CA . THR A 1 217 ? -5.944 -13.559 -6.334 1.00 95.75 217 THR A CA 1
ATOM 1752 C C . THR A 1 217 ? -6.388 -14.491 -7.458 1.00 95.75 217 THR A C 1
ATOM 1754 O O . THR A 1 217 ? -5.931 -15.631 -7.518 1.00 95.75 217 THR A O 1
ATOM 1757 N N . ASN A 1 218 ? -7.226 -14.027 -8.380 1.00 94.94 218 ASN A N 1
ATOM 1758 C CA . ASN A 1 218 ? -7.778 -14.855 -9.444 1.00 94.94 218 ASN A CA 1
ATOM 1759 C C . ASN A 1 218 ? -6.843 -14.932 -10.670 1.00 94.94 218 ASN A C 1
ATOM 1761 O O . ASN A 1 218 ? -6.579 -13.927 -11.329 1.00 94.94 218 ASN A O 1
ATOM 1765 N N . ASP A 1 219 ? -6.398 -16.148 -11.009 1.00 93.94 219 ASP A N 1
ATOM 1766 C CA . ASP A 1 219 ? -5.484 -16.437 -12.132 1.00 93.94 219 ASP A CA 1
ATOM 1767 C C . ASP A 1 219 ? -6.032 -16.024 -13.508 1.00 93.94 219 ASP A C 1
ATOM 1769 O O . ASP A 1 219 ? -5.270 -15.861 -14.461 1.00 93.94 219 ASP A O 1
ATOM 1773 N N . HIS A 1 220 ? -7.350 -15.841 -13.625 1.00 90.44 220 HIS A N 1
ATOM 1774 C CA . HIS A 1 220 ? -7.976 -15.330 -14.839 1.00 90.44 220 HIS A CA 1
ATOM 1775 C C . HIS A 1 220 ? -7.656 -13.848 -15.082 1.00 90.44 220 HIS A C 1
ATOM 1777 O O . HIS A 1 220 ? -7.484 -13.437 -16.229 1.00 90.44 220 HIS A O 1
ATOM 1783 N N . TYR A 1 221 ? -7.574 -13.048 -14.014 1.00 90.44 221 TYR A N 1
ATOM 1784 C CA . TYR A 1 221 ? -7.349 -11.602 -14.099 1.00 90.44 221 TYR A CA 1
ATOM 1785 C C . TYR A 1 221 ? -5.881 -11.222 -13.916 1.00 90.44 221 TYR A C 1
ATOM 1787 O O . TYR A 1 221 ? -5.430 -10.238 -14.506 1.00 90.44 221 TYR A O 1
ATOM 1795 N N . PHE A 1 222 ? -5.131 -11.996 -13.127 1.00 93.75 222 PHE A N 1
ATOM 1796 C CA . PHE A 1 222 ? -3.730 -11.722 -12.846 1.00 93.75 222 PHE A CA 1
ATOM 1797 C C . PHE A 1 222 ? -2.864 -12.977 -13.005 1.00 93.75 222 PHE A C 1
ATOM 1799 O O . PHE A 1 222 ? -3.139 -13.983 -12.350 1.00 93.75 222 PHE A O 1
ATOM 1806 N N . PRO A 1 223 ? -1.813 -12.942 -13.850 1.00 93.56 223 PRO A N 1
ATOM 1807 C CA . PRO A 1 223 ? -1.009 -14.119 -14.158 1.00 93.56 223 PRO A CA 1
ATOM 1808 C C . PRO A 1 223 ? -0.459 -14.809 -12.906 1.00 93.56 223 PRO A C 1
ATOM 1810 O O . PRO A 1 223 ? 0.231 -14.193 -12.087 1.00 93.56 223 PRO A O 1
ATOM 1813 N N . LYS A 1 224 ? -0.715 -16.114 -12.779 1.00 95.38 224 LYS A N 1
ATOM 1814 C CA . LYS A 1 224 ? -0.200 -16.936 -11.676 1.00 95.38 224 LYS A CA 1
ATOM 1815 C C . LYS A 1 224 ? 1.326 -16.875 -11.585 1.00 95.38 224 LYS A C 1
ATOM 1817 O O . LYS A 1 224 ? 1.883 -16.867 -10.491 1.00 95.38 224 LYS A O 1
ATOM 1822 N N . GLU A 1 225 ? 2.000 -16.758 -12.726 1.00 95.75 225 GLU A N 1
ATOM 1823 C CA . GLU A 1 225 ? 3.454 -16.665 -12.846 1.00 95.75 225 GLU A CA 1
ATOM 1824 C C . GLU A 1 225 ? 4.034 -15.493 -12.037 1.00 95.75 225 GLU A C 1
ATOM 1826 O O . GLU A 1 225 ? 5.140 -15.603 -11.504 1.00 95.75 225 GLU A O 1
ATOM 1831 N N . ILE A 1 226 ? 3.273 -14.400 -11.893 1.00 95.50 226 ILE A N 1
ATOM 1832 C CA . ILE A 1 226 ? 3.650 -13.242 -11.074 1.00 95.50 226 ILE A CA 1
ATOM 1833 C C . ILE A 1 226 ? 3.596 -13.595 -9.589 1.00 95.50 226 ILE A C 1
ATOM 1835 O O . ILE A 1 226 ? 4.563 -13.352 -8.870 1.00 95.50 226 ILE A O 1
ATOM 1839 N N . LYS A 1 227 ? 2.506 -14.214 -9.128 1.00 96.00 227 LYS A N 1
ATOM 1840 C CA . LYS A 1 227 ? 2.369 -14.651 -7.728 1.00 96.00 227 LYS A CA 1
ATOM 1841 C C . LYS A 1 227 ? 3.420 -15.693 -7.362 1.00 96.00 227 LYS A C 1
ATOM 1843 O O . LYS A 1 227 ? 4.017 -15.615 -6.291 1.00 96.00 227 LYS A O 1
ATOM 1848 N N . ASP A 1 228 ? 3.718 -16.608 -8.283 1.00 96.12 228 ASP A N 1
ATOM 1849 C CA . ASP A 1 228 ? 4.783 -17.592 -8.109 1.00 96.12 228 ASP A CA 1
ATOM 1850 C C . ASP A 1 228 ? 6.166 -16.919 -8.042 1.00 96.12 228 ASP A C 1
ATOM 1852 O O . ASP A 1 228 ? 7.030 -17.353 -7.280 1.00 96.12 228 ASP A O 1
ATOM 1856 N N . HIS A 1 229 ? 6.395 -15.849 -8.814 1.00 94.94 229 HIS A N 1
ATOM 1857 C CA . HIS A 1 229 ? 7.615 -15.044 -8.712 1.00 94.94 229 HIS A CA 1
ATOM 1858 C C . HIS A 1 229 ? 7.713 -14.347 -7.346 1.00 94.94 229 HIS A C 1
ATOM 1860 O O . HIS A 1 229 ? 8.770 -14.412 -6.719 1.00 94.94 229 HIS A O 1
ATOM 1866 N N . VAL A 1 230 ? 6.627 -13.741 -6.858 1.00 95.56 230 VAL A N 1
ATOM 1867 C CA . VAL A 1 230 ? 6.563 -13.129 -5.517 1.00 95.56 230 VAL A CA 1
ATOM 1868 C C . VAL A 1 230 ? 6.883 -14.157 -4.429 1.00 95.56 230 VAL A C 1
ATOM 1870 O O . VAL A 1 230 ? 7.707 -13.897 -3.554 1.00 95.56 230 VAL A O 1
ATOM 1873 N N . ASP A 1 231 ? 6.303 -15.355 -4.512 1.00 95.00 231 ASP A N 1
ATOM 1874 C CA . ASP A 1 231 ? 6.534 -16.432 -3.545 1.00 95.00 231 ASP A CA 1
ATOM 1875 C C . ASP A 1 231 ? 7.984 -16.915 -3.524 1.00 95.00 231 ASP A C 1
ATOM 1877 O O . ASP A 1 231 ? 8.552 -17.100 -2.447 1.00 95.00 231 ASP A O 1
ATOM 1881 N N . ARG A 1 232 ? 8.586 -17.122 -4.703 1.00 93.38 232 ARG A N 1
ATOM 1882 C CA . ARG A 1 232 ? 9.977 -17.588 -4.819 1.00 93.38 232 ARG A CA 1
ATOM 1883 C C . ARG A 1 232 ? 10.976 -16.575 -4.274 1.00 93.38 232 ARG A C 1
ATOM 1885 O O . ARG A 1 232 ? 11.970 -16.975 -3.679 1.00 93.38 232 ARG A O 1
ATOM 1892 N N . ASN A 1 233 ? 10.724 -15.286 -4.494 1.00 90.25 233 ASN A N 1
ATOM 1893 C CA . ASN A 1 233 ? 11.648 -14.218 -4.112 1.00 90.25 233 ASN A CA 1
ATOM 1894 C C . ASN A 1 233 ? 11.341 -13.611 -2.739 1.00 90.25 233 ASN A C 1
ATOM 1896 O O . ASN A 1 233 ? 12.150 -12.829 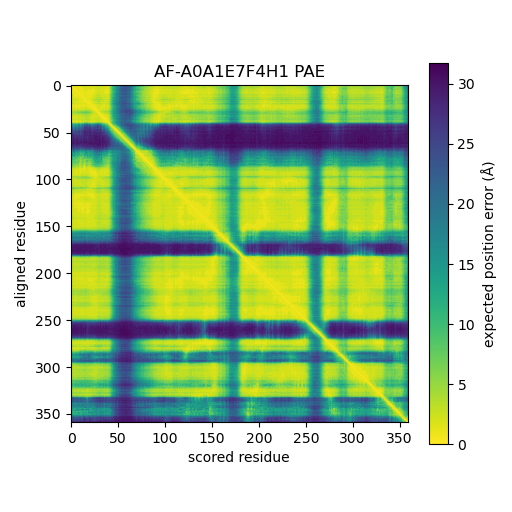-2.243 1.00 90.25 233 ASN A O 1
ATOM 1900 N N . LYS A 1 234 ? 10.183 -13.937 -2.143 1.00 91.06 234 LYS A N 1
ATOM 1901 C CA . LYS A 1 234 ? 9.675 -13.327 -0.902 1.00 91.06 234 LYS A CA 1
ATOM 1902 C C . LYS A 1 234 ? 9.789 -11.796 -0.947 1.00 91.06 234 LYS A C 1
ATOM 1904 O O . LYS A 1 234 ? 10.293 -11.165 -0.021 1.00 91.06 234 LYS A O 1
ATOM 1909 N N . ASN A 1 235 ? 9.367 -11.207 -2.068 1.00 90.62 235 ASN A N 1
ATOM 1910 C CA . ASN A 1 235 ? 9.421 -9.766 -2.316 1.00 90.62 235 ASN A CA 1
ATOM 1911 C C . ASN A 1 235 ? 8.438 -9.370 -3.433 1.00 90.62 235 ASN A C 1
ATOM 1913 O O . ASN A 1 235 ? 7.935 -10.230 -4.156 1.00 90.62 235 ASN A O 1
ATOM 1917 N N . CYS A 1 236 ? 8.269 -8.063 -3.638 1.00 93.31 236 CYS A N 1
ATOM 1918 C CA . CYS A 1 236 ? 7.657 -7.457 -4.824 1.00 93.31 236 CYS A CA 1
ATOM 1919 C C . CYS A 1 236 ? 6.151 -7.698 -4.991 1.00 93.31 236 CYS A C 1
ATOM 1921 O O . CYS A 1 236 ? 5.599 -7.466 -6.068 1.00 93.31 236 CYS A O 1
ATOM 1923 N N . GLU A 1 237 ? 5.473 -8.126 -3.931 1.00 96.44 237 GLU A N 1
ATOM 1924 C CA . GLU A 1 237 ? 4.023 -8.270 -3.883 1.00 96.44 237 GLU A CA 1
ATOM 1925 C C . GLU A 1 237 ? 3.326 -6.903 -4.042 1.00 96.44 237 GLU A C 1
ATOM 1927 O O . GLU A 1 237 ? 2.305 -6.787 -4.722 1.00 96.44 237 GLU A O 1
ATOM 1932 N N . ASP A 1 238 ? 3.935 -5.853 -3.487 1.00 96.44 238 ASP A N 1
ATOM 1933 C CA . ASP A 1 238 ? 3.506 -4.455 -3.564 1.00 96.44 238 ASP A CA 1
ATOM 1934 C C . ASP A 1 238 ? 3.675 -3.856 -4.975 1.00 96.44 238 ASP A C 1
ATOM 1936 O O . ASP A 1 238 ? 2.788 -3.161 -5.486 1.00 96.44 238 ASP A O 1
ATOM 1940 N N . ILE A 1 239 ? 4.790 -4.175 -5.640 1.00 96.19 239 ILE A N 1
ATOM 1941 C CA . ILE A 1 239 ? 5.047 -3.856 -7.049 1.00 96.19 239 ILE A CA 1
ATOM 1942 C C . ILE A 1 239 ? 4.014 -4.562 -7.929 1.00 96.19 239 ILE A C 1
ATOM 1944 O O . ILE A 1 239 ? 3.390 -3.917 -8.771 1.00 96.19 239 ILE A O 1
ATOM 1948 N N . ALA A 1 240 ? 3.791 -5.861 -7.709 1.00 96.88 240 ALA A N 1
ATOM 1949 C CA . ALA A 1 240 ? 2.804 -6.640 -8.448 1.00 96.88 240 ALA A CA 1
ATOM 1950 C C . ALA A 1 240 ? 1.392 -6.044 -8.311 1.00 96.88 240 ALA A C 1
ATOM 1952 O O . ALA A 1 240 ? 0.690 -5.905 -9.312 1.00 96.88 240 ALA A O 1
ATOM 1953 N N . MET A 1 241 ? 0.998 -5.615 -7.105 1.00 97.81 241 MET A N 1
ATOM 1954 C CA . MET A 1 241 ? -0.281 -4.933 -6.885 1.00 97.81 241 MET A CA 1
ATOM 1955 C C . MET A 1 241 ? -0.354 -3.593 -7.634 1.00 97.81 241 MET A C 1
ATOM 1957 O O . MET A 1 241 ? -1.352 -3.310 -8.295 1.00 97.81 241 MET A O 1
ATOM 1961 N N . SER A 1 242 ? 0.712 -2.789 -7.608 1.00 96.38 242 SER A N 1
ATOM 1962 C CA . SER A 1 242 ? 0.759 -1.525 -8.362 1.00 96.38 242 SER A CA 1
ATOM 1963 C C . SER A 1 242 ? 0.616 -1.750 -9.870 1.00 96.38 242 SER A C 1
ATOM 1965 O O . SER A 1 242 ? -0.140 -1.042 -10.537 1.00 96.38 242 SER A O 1
ATOM 1967 N N . MET A 1 243 ? 1.286 -2.776 -10.406 1.00 95.12 243 MET A N 1
ATOM 1968 C CA . MET A 1 243 ? 1.165 -3.173 -11.811 1.00 95.12 243 MET A CA 1
ATOM 1969 C C . MET A 1 243 ? -0.253 -3.644 -12.156 1.00 95.12 243 MET A C 1
ATOM 1971 O O . MET A 1 243 ? -0.783 -3.240 -13.191 1.00 95.12 243 MET A O 1
ATOM 1975 N N . LEU A 1 244 ? -0.888 -4.448 -11.292 1.00 95.38 244 LEU A N 1
ATOM 1976 C CA . LEU A 1 244 ? -2.284 -4.871 -11.447 1.00 95.38 244 LEU A CA 1
ATOM 1977 C C . LEU A 1 244 ? -3.215 -3.657 -11.547 1.00 95.38 244 LEU A C 1
ATOM 1979 O O . LEU A 1 244 ? -3.985 -3.560 -12.501 1.00 95.38 244 LEU A O 1
ATOM 1983 N N . VAL A 1 245 ? -3.147 -2.731 -10.585 1.00 94.81 245 VAL A N 1
ATOM 1984 C CA . VAL A 1 245 ? -4.045 -1.566 -10.534 1.00 94.81 245 VAL A CA 1
ATOM 1985 C C . VAL A 1 245 ? -3.852 -0.666 -11.753 1.00 94.81 245 VAL A C 1
ATOM 1987 O O . VAL A 1 245 ? -4.830 -0.265 -12.393 1.00 94.81 245 VAL A O 1
ATOM 1990 N N . ALA A 1 246 ? -2.603 -0.380 -12.121 1.00 92.31 246 ALA A N 1
ATOM 1991 C CA . ALA A 1 246 ? -2.301 0.436 -13.290 1.00 92.31 246 ALA A CA 1
ATOM 1992 C C . ALA A 1 246 ? -2.768 -0.234 -14.596 1.00 92.31 246 ALA A C 1
ATOM 1994 O O . ALA A 1 246 ? -3.328 0.438 -15.460 1.00 92.31 246 ALA A O 1
ATOM 1995 N N . ASN A 1 247 ? -2.625 -1.555 -14.732 1.00 91.31 247 ASN A N 1
ATOM 1996 C CA . ASN A 1 247 ? -3.131 -2.287 -15.894 1.00 91.31 247 ASN A CA 1
ATOM 1997 C C . ASN A 1 247 ? -4.663 -2.297 -15.952 1.00 91.31 247 ASN A C 1
ATOM 1999 O O . ASN A 1 247 ? -5.255 -1.943 -16.971 1.00 91.31 247 ASN A O 1
ATOM 2003 N N . TYR A 1 248 ? -5.309 -2.656 -14.840 1.00 90.50 248 TYR A N 1
ATOM 2004 C CA . TYR A 1 248 ? -6.763 -2.734 -14.750 1.00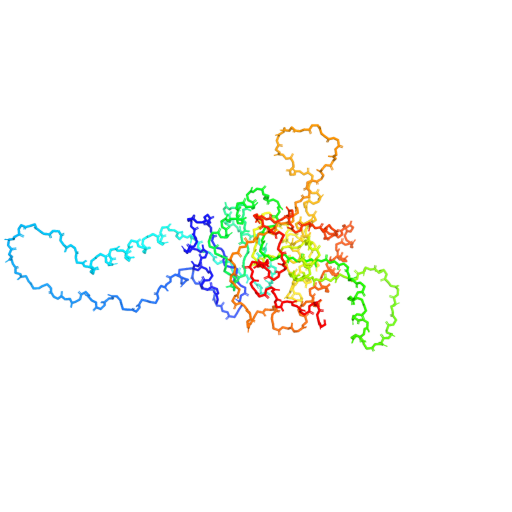 90.50 248 TYR A CA 1
ATOM 2005 C C . TYR A 1 248 ? -7.405 -1.391 -15.107 1.00 90.50 248 TYR A C 1
ATOM 2007 O O . TYR A 1 248 ? -8.299 -1.329 -15.943 1.00 90.50 248 TYR A O 1
ATOM 2015 N N . THR A 1 249 ? -6.910 -0.292 -14.537 1.00 88.31 249 THR A N 1
ATOM 2016 C CA . THR A 1 249 ? -7.518 1.039 -14.711 1.00 88.31 249 THR A CA 1
ATOM 2017 C C . THR A 1 249 ? -7.245 1.663 -16.081 1.00 88.31 249 THR A C 1
ATOM 2019 O O . THR A 1 249 ? -8.031 2.488 -16.537 1.00 88.31 249 THR A O 1
ATOM 2022 N N . LYS A 1 250 ? -6.190 1.239 -16.791 1.00 84.44 250 LYS A N 1
ATOM 2023 C CA . LYS A 1 250 ? -5.972 1.597 -18.205 1.00 84.44 250 LYS A CA 1
ATOM 2024 C C . LYS A 1 250 ? -6.962 0.911 -19.147 1.00 84.44 250 LYS A C 1
ATOM 2026 O O . LYS A 1 250 ? -7.311 1.476 -20.182 1.00 84.44 250 LYS A O 1
ATOM 2031 N N . HIS A 1 251 ? -7.388 -0.306 -18.817 1.00 73.56 251 HIS A N 1
ATOM 2032 C CA . HIS A 1 251 ? -8.239 -1.125 -19.682 1.00 73.56 251 HIS A CA 1
ATOM 2033 C C . HIS A 1 251 ? -9.721 -1.112 -19.291 1.00 73.56 251 HIS A C 1
ATOM 2035 O O . HIS A 1 251 ? -10.571 -1.413 -20.134 1.00 73.56 251 HIS A O 1
ATOM 2041 N N . ASP A 1 252 ? -10.051 -0.723 -18.060 1.00 69.25 252 ASP A N 1
ATOM 2042 C CA . ASP A 1 252 ? -11.427 -0.605 -17.593 1.00 69.25 252 ASP A CA 1
ATOM 2043 C C . ASP A 1 252 ? -12.130 0.602 -18.236 1.00 69.25 252 ASP A C 1
ATOM 2045 O O . ASP A 1 252 ? -12.027 1.746 -17.795 1.00 69.25 252 ASP A O 1
ATOM 2049 N N . LYS A 1 253 ? -12.888 0.329 -19.302 1.00 52.84 253 LYS A N 1
ATOM 2050 C CA . LYS A 1 253 ? -13.735 1.310 -19.996 1.00 52.84 253 LYS A CA 1
ATOM 2051 C C . LYS A 1 253 ? -15.042 1.623 -19.246 1.00 52.84 253 LYS A C 1
ATOM 2053 O O . LYS A 1 253 ? -15.797 2.474 -19.708 1.00 52.84 253 LYS A O 1
ATOM 2058 N N . SER A 1 254 ? -15.340 0.945 -18.130 1.00 44.59 254 SER A N 1
ATOM 2059 C CA . SER A 1 254 ? -16.670 0.959 -17.492 1.00 44.59 254 SER A CA 1
ATOM 2060 C C . SER A 1 254 ? -16.802 1.869 -16.261 1.00 44.59 254 SER A C 1
ATOM 2062 O O . SER A 1 254 ? -17.917 2.151 -15.822 1.00 44.59 254 SER A O 1
ATOM 2064 N N . SER A 1 255 ? -15.701 2.428 -15.749 1.00 44.81 255 SER A N 1
ATOM 2065 C CA . SER A 1 255 ? -15.716 3.281 -14.548 1.00 44.81 255 SER A CA 1
ATOM 2066 C C . SER A 1 255 ? -16.224 4.725 -14.767 1.00 44.81 255 SER A C 1
ATOM 2068 O O . SER A 1 255 ? -16.336 5.483 -13.806 1.00 44.81 255 SER A O 1
ATOM 2070 N N . SER A 1 256 ? -16.600 5.119 -15.991 1.00 44.62 256 SER A N 1
ATOM 2071 C CA . SER A 1 256 ? -17.294 6.396 -16.258 1.00 44.62 256 SER A CA 1
ATOM 2072 C C . SER A 1 256 ? -18.820 6.231 -16.239 1.00 44.62 256 SER A C 1
ATOM 2074 O O . SER A 1 256 ? -19.504 6.557 -17.203 1.00 44.62 256 SER A O 1
ATOM 2076 N N . SER A 1 257 ? -19.365 5.726 -15.131 1.00 42.56 257 SER A N 1
ATOM 2077 C CA . SER A 1 257 ? -20.791 5.867 -14.805 1.00 42.56 257 SER A CA 1
ATOM 2078 C C . SER A 1 257 ? -20.955 6.877 -13.672 1.00 42.56 257 SER A C 1
ATOM 2080 O O . SER A 1 257 ? -21.300 6.535 -12.548 1.00 42.56 257 SER A O 1
ATOM 2082 N N . SER A 1 258 ? -20.691 8.147 -13.976 1.00 40.78 258 SER A N 1
ATOM 2083 C CA . SER A 1 258 ? -21.351 9.257 -13.292 1.00 40.78 258 SER A CA 1
ATOM 2084 C C . SER A 1 258 ? -21.720 10.310 -14.332 1.00 40.78 258 SER A C 1
ATOM 2086 O O . SER A 1 258 ? -20.886 10.786 -15.102 1.00 40.78 258 SER A O 1
ATOM 2088 N N . LEU A 1 259 ? -23.023 10.550 -14.413 1.00 43.47 259 LEU A N 1
ATOM 2089 C CA . LEU A 1 259 ? -23.735 11.344 -15.402 1.00 43.47 259 LEU A CA 1
ATOM 2090 C C . LEU A 1 259 ? -23.254 12.811 -15.465 1.00 43.47 259 LEU A C 1
ATOM 2092 O O . LEU A 1 259 ? -23.140 13.476 -14.443 1.00 43.47 259 LEU A O 1
ATOM 2096 N N . LEU A 1 260 ? -23.169 13.311 -16.705 1.00 45.28 260 LEU A N 1
ATOM 2097 C CA . LEU A 1 260 ? -23.347 14.702 -17.160 1.00 45.28 260 LEU A CA 1
ATOM 2098 C C . LEU A 1 260 ? -22.278 15.755 -16.794 1.00 45.28 260 LEU A C 1
ATOM 2100 O O . LEU A 1 260 ? -22.339 16.412 -15.763 1.00 45.28 260 LEU A O 1
ATOM 2104 N N . LEU A 1 261 ? -21.412 16.044 -17.775 1.00 40.69 261 LEU A N 1
ATOM 2105 C CA . LEU A 1 261 ? -21.392 17.295 -18.565 1.00 40.69 261 LEU A CA 1
ATOM 2106 C C . LEU A 1 261 ? -19.948 17.704 -18.922 1.00 40.69 261 LEU A C 1
ATOM 2108 O O . LEU A 1 261 ? -19.327 18.504 -18.238 1.00 40.69 261 LEU A O 1
ATOM 2112 N N . SER A 1 262 ? -19.432 17.231 -20.056 1.00 34.81 262 SER A N 1
ATOM 2113 C CA . SER A 1 262 ? -18.931 18.143 -21.093 1.00 34.81 262 SER A CA 1
ATOM 2114 C C . SER A 1 262 ? -18.708 17.378 -22.396 1.00 34.81 262 SER A C 1
ATOM 2116 O O . SER A 1 262 ? -18.086 16.319 -22.437 1.00 34.81 262 SER A O 1
ATOM 2118 N N . LYS A 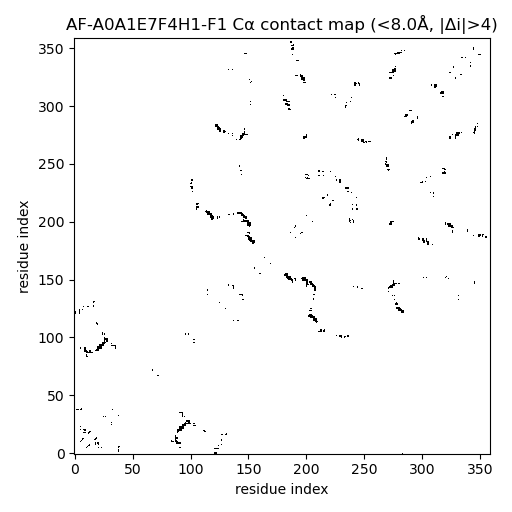1 263 ? -19.241 17.934 -23.486 1.00 43.81 263 LYS A N 1
ATOM 2119 C CA . LYS A 1 263 ? -18.707 17.702 -24.824 1.00 43.81 263 LYS A CA 1
ATOM 2120 C C . LYS A 1 263 ? -17.276 18.244 -24.822 1.00 43.81 263 LYS A C 1
ATOM 2122 O O . LYS A 1 263 ? -17.090 19.452 -24.917 1.00 43.81 263 LYS A O 1
ATOM 2127 N N . SER A 1 264 ? -16.290 17.365 -24.725 1.00 35.78 264 SER A N 1
ATOM 2128 C CA . SER A 1 264 ? -14.929 17.646 -25.167 1.00 35.78 264 SER A CA 1
ATOM 2129 C C . SER A 1 264 ? -14.421 16.426 -25.912 1.00 35.78 264 SER A C 1
ATOM 2131 O O . SER A 1 264 ? -14.404 15.314 -25.388 1.00 35.78 264 SER A O 1
ATOM 2133 N N . THR A 1 265 ? -14.054 16.646 -27.166 1.00 39.09 265 THR A N 1
ATOM 2134 C CA . THR A 1 265 ? -13.477 15.665 -28.076 1.00 39.09 265 THR A CA 1
ATOM 2135 C C . THR A 1 265 ? -12.046 15.355 -27.642 1.00 39.09 265 THR A C 1
ATOM 2137 O O . THR A 1 265 ? -11.090 15.813 -28.248 1.00 39.09 265 THR A O 1
ATOM 2140 N N . THR A 1 266 ? -11.903 14.582 -26.573 1.00 35.38 266 THR A N 1
ATOM 2141 C CA . THR A 1 266 ? -10.694 13.839 -26.211 1.00 35.38 266 THR A CA 1
ATOM 2142 C C . THR A 1 266 ? -11.161 12.609 -25.448 1.00 35.38 266 THR A C 1
ATOM 2144 O O . THR A 1 266 ? -11.753 12.703 -24.377 1.00 35.38 266 THR A O 1
ATOM 2147 N N . THR A 1 267 ? -10.954 11.432 -26.028 1.00 38.09 267 THR A N 1
ATOM 2148 C CA . THR A 1 267 ? -11.216 10.134 -25.400 1.00 38.09 267 THR A CA 1
ATOM 2149 C C . THR A 1 267 ? -10.322 9.976 -24.167 1.00 38.09 267 THR A C 1
ATOM 2151 O O . THR A 1 267 ? -9.216 9.449 -24.258 1.00 38.09 267 THR A O 1
ATOM 2154 N N . SER A 1 268 ? -10.780 10.486 -23.024 1.00 42.84 268 SER A N 1
ATOM 2155 C CA . SER A 1 268 ? -10.164 10.286 -21.715 1.00 42.84 268 SER A CA 1
ATOM 2156 C C . SER A 1 268 ? -10.430 8.849 -21.277 1.00 42.84 268 SER A C 1
ATOM 2158 O O . SER A 1 268 ? -11.452 8.542 -20.663 1.00 42.84 268 SER A O 1
ATOM 2160 N N . THR A 1 269 ? -9.532 7.939 -21.646 1.00 49.12 269 THR A N 1
ATOM 2161 C CA . THR A 1 269 ? -9.393 6.663 -20.943 1.00 49.12 269 THR A CA 1
ATOM 2162 C C . THR A 1 269 ? -9.063 7.012 -19.494 1.00 49.12 269 THR A C 1
ATOM 2164 O O . THR A 1 269 ? -8.015 7.600 -19.231 1.00 49.12 269 THR A O 1
ATOM 2167 N N . SER A 1 270 ? -9.975 6.747 -18.561 1.00 58.69 270 SER A N 1
ATOM 2168 C CA . SER A 1 270 ? -9.850 7.157 -17.161 1.00 58.69 270 SER A CA 1
ATOM 2169 C C . SER A 1 270 ? -8.820 6.299 -16.420 1.00 58.69 270 SER A C 1
ATOM 2171 O O . SER A 1 270 ? -9.181 5.441 -15.618 1.00 58.69 270 SER A O 1
ATOM 2173 N N . ILE A 1 271 ? -7.536 6.531 -16.698 1.00 79.38 271 ILE A N 1
ATOM 2174 C CA . ILE A 1 271 ? -6.413 6.009 -15.914 1.00 79.38 271 ILE A CA 1
ATOM 2175 C C . ILE A 1 271 ? -6.622 6.458 -14.463 1.00 79.38 271 ILE A C 1
ATOM 2177 O O . ILE A 1 271 ? -6.917 7.633 -14.226 1.00 79.38 271 ILE A O 1
ATOM 2181 N N . ALA A 1 272 ? -6.474 5.547 -13.498 1.00 89.62 272 ALA A N 1
ATOM 2182 C CA . ALA A 1 272 ? -6.494 5.886 -12.076 1.00 89.62 272 ALA A CA 1
ATOM 2183 C C . ALA A 1 272 ? -5.048 5.929 -11.552 1.00 89.62 272 ALA A C 1
ATOM 2185 O O . ALA A 1 272 ? -4.516 4.915 -11.095 1.00 89.62 272 ALA A O 1
ATOM 2186 N N . PRO A 1 273 ? -4.368 7.079 -11.666 1.00 92.88 273 PRO A N 1
ATOM 2187 C CA . PRO A 1 273 ? -2.971 7.203 -11.281 1.00 92.88 273 PRO A CA 1
ATOM 2188 C C . PRO A 1 273 ? -2.796 7.054 -9.770 1.00 92.88 273 PRO A C 1
ATOM 2190 O O . PRO A 1 273 ? -3.723 7.376 -9.017 1.00 92.88 273 PRO A O 1
ATOM 2193 N N . PRO A 1 274 ? -1.617 6.609 -9.312 1.00 95.75 274 PRO A N 1
ATOM 2194 C CA . PRO A 1 274 ? -1.313 6.540 -7.895 1.00 95.75 274 PRO A CA 1
ATOM 2195 C C . PRO A 1 274 ? -1.317 7.940 -7.268 1.00 95.75 274 PRO A C 1
ATOM 2197 O O . PRO A 1 274 ? -1.012 8.938 -7.923 1.00 95.75 274 PRO A O 1
ATOM 2200 N N . ILE A 1 275 ? -1.663 8.004 -5.984 1.00 95.94 275 ILE A N 1
ATOM 2201 C CA . ILE A 1 275 ? -1.721 9.245 -5.211 1.00 95.94 275 ILE A CA 1
ATOM 2202 C C . ILE A 1 275 ? -0.812 9.103 -4.004 1.00 95.94 275 ILE A C 1
ATOM 2204 O O . ILE A 1 275 ? -0.961 8.187 -3.191 1.00 95.94 275 ILE A O 1
ATOM 2208 N N . TYR A 1 276 ? 0.120 10.037 -3.889 1.00 95.00 276 TYR A N 1
ATOM 2209 C CA . TYR A 1 276 ? 0.963 10.163 -2.717 1.00 95.00 276 TYR A CA 1
ATOM 2210 C C . TYR A 1 276 ? 0.245 11.002 -1.659 1.00 95.00 276 TYR A C 1
ATOM 2212 O O . TYR A 1 276 ? -0.379 12.011 -1.976 1.00 95.00 276 TYR A O 1
ATOM 2220 N N . VAL A 1 277 ? 0.329 10.598 -0.397 1.00 92.12 277 VAL A N 1
ATOM 2221 C CA . VAL A 1 277 ? -0.156 11.378 0.742 1.00 92.12 277 VAL A CA 1
ATOM 2222 C C . VAL A 1 277 ? 1.023 11.662 1.650 1.00 92.12 277 VAL A C 1
ATOM 2224 O O . VAL A 1 277 ? 1.701 10.732 2.079 1.00 92.12 277 VAL A O 1
ATOM 2227 N N . GLU A 1 278 ? 1.239 12.934 1.975 1.00 87.81 278 GLU A N 1
ATOM 2228 C CA . GLU A 1 278 ? 2.178 13.316 3.024 1.00 87.81 278 GLU A CA 1
ATOM 2229 C C . GLU A 1 278 ? 1.499 13.167 4.393 1.00 87.81 278 GLU A C 1
ATOM 2231 O O . GLU A 1 278 ? 0.384 13.649 4.615 1.00 87.81 278 GLU A O 1
ATOM 2236 N N . GLY A 1 279 ? 2.142 12.466 5.325 1.00 87.56 279 GLY A N 1
ATOM 2237 C CA . GLY A 1 279 ? 1.574 12.228 6.647 1.00 87.56 279 GLY A CA 1
ATOM 2238 C C . GLY A 1 279 ? 2.605 11.812 7.682 1.00 87.56 279 GLY A C 1
ATOM 2239 O O . GLY A 1 279 ? 3.750 11.520 7.370 1.00 87.56 279 GLY A O 1
ATOM 2240 N N . GLN A 1 280 ? 2.189 11.774 8.944 1.00 89.31 280 GLN A N 1
ATOM 2241 C CA . GLN A 1 280 ? 3.041 11.309 10.035 1.00 89.31 280 GLN A CA 1
ATOM 2242 C C . GLN A 1 280 ? 3.019 9.781 10.087 1.00 89.31 280 GLN A C 1
ATOM 2244 O O . GLN A 1 280 ? 2.028 9.190 10.534 1.00 89.31 280 GLN A O 1
ATOM 2249 N N . VAL A 1 281 ? 4.115 9.155 9.659 1.00 89.75 281 VAL A N 1
ATOM 2250 C CA . VAL A 1 281 ? 4.295 7.701 9.677 1.00 89.75 281 VAL A CA 1
ATOM 2251 C C . VAL A 1 281 ? 5.517 7.340 10.514 1.00 89.75 281 VAL A C 1
ATOM 2253 O O . VAL A 1 281 ? 6.598 7.898 10.351 1.00 89.75 281 VAL A O 1
ATOM 2256 N N . SER A 1 282 ? 5.342 6.407 11.444 1.00 87.19 282 SER A N 1
ATOM 2257 C CA . SER A 1 282 ? 6.432 5.774 12.185 1.00 87.19 282 SER A CA 1
ATOM 2258 C C . SER A 1 282 ? 6.657 4.370 11.644 1.00 87.19 282 SER A C 1
ATOM 2260 O O . SER A 1 282 ? 5.714 3.584 11.564 1.00 87.19 282 SER A O 1
ATOM 2262 N N . ASP A 1 283 ? 7.903 4.067 11.304 1.00 80.62 283 ASP A N 1
ATOM 2263 C CA . ASP A 1 283 ? 8.337 2.765 10.808 1.00 80.62 283 ASP A CA 1
ATOM 2264 C C . ASP A 1 283 ? 9.303 2.153 11.817 1.00 80.62 283 ASP A C 1
ATOM 2266 O O . ASP A 1 283 ? 10.395 2.671 12.059 1.00 80.62 283 ASP A O 1
ATOM 2270 N N . LEU A 1 284 ? 8.836 1.105 12.488 1.00 78.56 284 LEU A N 1
ATOM 2271 C CA . LEU A 1 284 ? 9.535 0.459 13.594 1.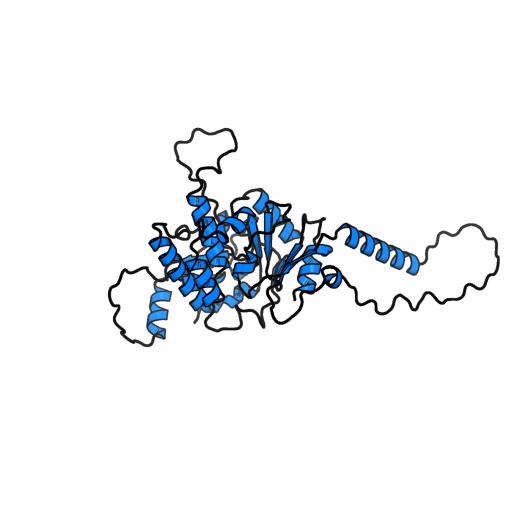00 78.56 284 LEU A CA 1
ATOM 2272 C C . LEU A 1 284 ? 10.370 -0.746 13.124 1.00 78.56 284 LEU A C 1
ATOM 2274 O O . LEU A 1 284 ? 11.033 -1.374 13.948 1.00 78.56 284 LEU A O 1
ATOM 2278 N N . GLY A 1 285 ? 10.365 -1.055 11.820 1.00 60.69 285 GLY A N 1
ATOM 2279 C CA . GLY A 1 285 ? 11.035 -2.215 11.222 1.00 60.69 285 GLY A CA 1
ATOM 2280 C C . GLY A 1 285 ? 12.528 -2.026 10.934 1.00 60.69 285 GLY A C 1
ATOM 2281 O O . GLY A 1 285 ? 13.188 -2.951 10.463 1.00 60.69 285 GLY A O 1
ATOM 2282 N N . LEU A 1 286 ? 13.084 -0.851 11.238 1.00 56.50 286 LEU A N 1
ATOM 2283 C CA . LEU A 1 286 ? 14.408 -0.384 10.801 1.00 56.50 286 LEU A CA 1
ATOM 2284 C C . LEU A 1 286 ? 15.602 -1.296 11.157 1.00 56.50 286 LEU A C 1
ATOM 2286 O O . LEU A 1 286 ? 16.633 -1.237 10.495 1.00 56.50 286 LEU A O 1
ATOM 2290 N N . PHE A 1 287 ? 15.486 -2.136 12.187 1.00 51.22 287 PHE A N 1
ATOM 2291 C CA . PHE A 1 287 ? 16.582 -3.001 12.650 1.00 51.22 287 PHE A CA 1
ATOM 2292 C C . PHE A 1 287 ? 16.313 -4.503 12.462 1.00 51.22 287 PHE A C 1
ATOM 2294 O O . PHE A 1 287 ? 17.059 -5.324 12.991 1.00 51.22 287 PHE A O 1
ATOM 2301 N N . GLY A 1 288 ? 15.265 -4.884 11.721 1.00 49.78 288 GLY A N 1
ATOM 2302 C CA . GLY A 1 288 ? 14.905 -6.299 11.547 1.00 49.78 288 GLY A CA 1
ATOM 2303 C C . GLY A 1 288 ? 13.946 -6.625 10.400 1.00 49.78 288 GLY A C 1
ATOM 2304 O O . GLY A 1 288 ? 13.564 -7.782 10.254 1.00 49.78 288 GLY A O 1
ATOM 2305 N N . GLY A 1 289 ? 13.544 -5.641 9.591 1.00 55.47 289 GLY A N 1
ATOM 2306 C CA . GLY A 1 289 ? 12.652 -5.844 8.452 1.00 55.47 289 GLY A CA 1
ATOM 2307 C C . GLY A 1 289 ? 13.361 -6.415 7.220 1.00 55.47 289 GLY A C 1
ATOM 2308 O O . GLY A 1 289 ? 14.572 -6.265 7.040 1.00 55.47 289 GLY A O 1
ATOM 2309 N N . ILE A 1 290 ? 12.580 -7.018 6.318 1.00 56.81 290 ILE A N 1
ATOM 2310 C CA . ILE A 1 290 ? 13.051 -7.625 5.054 1.00 56.81 290 ILE A CA 1
ATOM 2311 C C . ILE A 1 290 ? 13.799 -6.605 4.172 1.00 56.81 290 ILE A C 1
ATOM 2313 O O . ILE A 1 290 ? 14.732 -6.954 3.450 1.00 56.81 290 ILE A O 1
ATOM 2317 N N . SER A 1 291 ? 13.423 -5.324 4.248 1.00 53.28 291 SER A N 1
ATOM 2318 C CA . SER A 1 291 ? 14.064 -4.247 3.484 1.00 53.28 291 SER A CA 1
ATOM 2319 C C . SER A 1 291 ? 15.411 -3.780 4.047 1.00 53.28 291 SER A C 1
ATOM 2321 O O . SER A 1 291 ? 16.161 -3.129 3.326 1.00 53.28 291 SER A O 1
ATOM 2323 N N . THR A 1 292 ? 15.730 -4.112 5.302 1.00 49.75 292 THR A N 1
ATOM 2324 C CA . THR A 1 292 ? 16.963 -3.697 5.998 1.00 49.75 292 THR A CA 1
ATOM 2325 C C . THR A 1 292 ? 17.942 -4.846 6.232 1.00 49.75 292 THR A C 1
ATOM 2327 O O . THR A 1 292 ? 19.113 -4.599 6.498 1.00 49.75 292 THR A O 1
ATOM 2330 N N . SER A 1 293 ? 17.489 -6.100 6.130 1.00 46.38 293 SER A N 1
ATOM 2331 C CA . SER A 1 293 ? 18.293 -7.285 6.455 1.00 46.38 293 SER A CA 1
ATOM 2332 C C . SER A 1 293 ? 19.234 -7.757 5.339 1.00 46.38 293 SER A C 1
ATOM 2334 O O . SER A 1 293 ? 20.163 -8.502 5.631 1.00 46.38 293 SER A O 1
ATOM 2336 N N . ASN A 1 294 ? 19.055 -7.309 4.088 1.00 49.34 294 ASN A N 1
ATOM 2337 C CA . ASN A 1 294 ? 19.865 -7.749 2.946 1.00 49.34 294 ASN A CA 1
ATOM 2338 C C . ASN A 1 294 ? 20.391 -6.568 2.115 1.00 49.34 294 ASN A C 1
ATOM 2340 O O . ASN A 1 294 ? 19.613 -5.813 1.529 1.00 49.34 294 ASN A O 1
ATOM 2344 N N . THR A 1 295 ? 21.714 -6.491 1.939 1.00 55.25 295 THR A N 1
ATOM 2345 C CA . THR A 1 295 ? 22.426 -5.533 1.063 1.00 55.25 295 THR A CA 1
ATOM 2346 C C . THR A 1 295 ? 22.062 -5.638 -0.432 1.00 55.25 295 THR A C 1
ATOM 2348 O O . THR A 1 295 ? 22.579 -4.877 -1.242 1.00 55.25 295 THR A O 1
ATOM 2351 N N . GLY A 1 296 ? 21.141 -6.533 -0.812 1.00 69.81 296 GLY A N 1
ATOM 2352 C CA . GLY A 1 296 ? 20.641 -6.725 -2.179 1.00 69.81 296 GLY A CA 1
ATOM 2353 C C . GLY A 1 296 ? 19.159 -6.391 -2.403 1.00 69.81 296 GLY A C 1
ATOM 2354 O O . GLY A 1 296 ? 18.693 -6.508 -3.531 1.00 69.81 296 GLY A O 1
ATOM 2355 N N . HIS A 1 297 ? 18.401 -5.958 -1.386 1.00 75.88 297 HIS A N 1
ATOM 2356 C CA . HIS A 1 297 ? 16.938 -5.811 -1.491 1.00 75.88 297 HIS A CA 1
ATOM 2357 C C . HIS A 1 297 ? 16.475 -4.907 -2.658 1.00 75.88 297 HIS A C 1
ATOM 2359 O O . HIS A 1 297 ? 15.535 -5.241 -3.379 1.00 75.88 297 HIS A O 1
ATOM 2365 N N . PHE A 1 298 ? 17.151 -3.777 -2.896 1.00 81.00 298 PHE A N 1
ATOM 2366 C CA . PHE A 1 298 ? 16.844 -2.870 -4.015 1.00 81.00 298 PHE A CA 1
ATOM 2367 C C . PHE A 1 298 ? 17.185 -3.462 -5.390 1.00 81.00 298 PHE A C 1
ATOM 2369 O O . PHE A 1 298 ? 16.464 -3.222 -6.365 1.00 81.00 298 PHE A O 1
ATOM 2376 N N . ALA A 1 299 ? 18.259 -4.253 -5.470 1.00 82.69 299 ALA A N 1
ATOM 2377 C CA . ALA A 1 299 ? 18.618 -4.974 -6.684 1.00 82.69 299 ALA A CA 1
ATOM 2378 C C . ALA A 1 299 ? 17.555 -6.034 -6.999 1.00 82.69 299 ALA A C 1
ATOM 2380 O O . ALA A 1 299 ? 17.023 -6.029 -8.106 1.00 82.69 299 ALA A O 1
ATOM 2381 N N . THR A 1 300 ? 17.134 -6.815 -5.996 1.00 85.88 300 THR A N 1
ATOM 2382 C CA . THR A 1 300 ? 16.022 -7.768 -6.117 1.00 85.88 300 THR A CA 1
ATOM 2383 C C . THR A 1 300 ? 14.738 -7.083 -6.582 1.00 85.88 300 THR A C 1
ATOM 2385 O O . THR A 1 300 ? 14.072 -7.585 -7.480 1.00 85.88 300 THR A O 1
ATOM 2388 N N . ARG A 1 301 ? 14.398 -5.898 -6.056 1.00 90.62 301 ARG A N 1
ATOM 2389 C CA . ARG A 1 301 ? 13.219 -5.147 -6.529 1.00 90.62 301 ARG A CA 1
ATOM 2390 C C . ARG A 1 301 ? 13.347 -4.654 -7.971 1.00 90.62 301 ARG A C 1
ATOM 2392 O O . ARG A 1 301 ? 12.356 -4.643 -8.696 1.00 90.62 301 ARG A O 1
ATOM 2399 N N . SER A 1 302 ? 14.548 -4.280 -8.407 1.00 90.56 302 SER A N 1
ATOM 2400 C CA . SER A 1 302 ? 14.815 -3.933 -9.812 1.00 90.56 302 SER A CA 1
ATOM 2401 C C . SER A 1 302 ? 14.691 -5.159 -10.733 1.00 90.56 302 SER A C 1
ATOM 2403 O O . SER A 1 302 ? 14.129 -5.069 -11.828 1.00 90.56 302 SER A O 1
ATOM 2405 N N . ASP A 1 303 ? 15.139 -6.326 -10.262 1.00 89.94 303 ASP A N 1
ATOM 2406 C CA . ASP A 1 303 ? 14.969 -7.603 -10.963 1.00 89.94 303 ASP A CA 1
ATOM 2407 C C . ASP A 1 303 ? 13.489 -7.975 -11.074 1.00 89.94 303 ASP A C 1
ATOM 2409 O O . ASP A 1 303 ? 13.035 -8.336 -12.160 1.00 89.94 303 ASP A O 1
ATOM 2413 N N . CYS A 1 304 ? 12.719 -7.808 -9.994 1.00 92.00 304 CYS A N 1
ATOM 2414 C CA . CYS A 1 304 ? 11.273 -7.997 -10.014 1.00 92.00 304 CYS A CA 1
ATOM 2415 C C . CYS A 1 304 ? 10.601 -7.098 -11.049 1.00 92.00 304 CYS A C 1
ATOM 2417 O O . CYS A 1 304 ? 9.828 -7.594 -11.856 1.00 92.00 304 CYS A O 1
ATOM 2419 N N . LEU A 1 305 ? 10.898 -5.792 -11.072 1.00 92.69 305 LEU A N 1
ATOM 2420 C CA . LEU A 1 305 ? 10.309 -4.889 -12.069 1.00 92.69 305 LEU A CA 1
ATOM 2421 C C . LEU A 1 305 ? 10.532 -5.399 -13.491 1.00 92.69 305 LEU A C 1
ATOM 2423 O O . LEU A 1 305 ? 9.600 -5.417 -14.292 1.00 92.69 305 LEU A O 1
ATOM 2427 N N . THR A 1 306 ? 11.755 -5.836 -13.785 1.00 92.31 306 THR A N 1
ATOM 2428 C CA . THR A 1 306 ? 12.124 -6.339 -15.110 1.00 92.31 306 THR A CA 1
ATOM 2429 C C . THR A 1 306 ? 11.366 -7.633 -15.432 1.00 92.31 306 THR A C 1
ATOM 2431 O O . THR A 1 306 ? 10.661 -7.690 -16.437 1.00 92.31 306 THR A O 1
ATOM 2434 N N . GLN A 1 307 ? 11.413 -8.632 -14.546 1.00 92.81 307 GLN A N 1
ATOM 2435 C CA . GLN A 1 307 ? 10.779 -9.937 -14.772 1.00 92.81 307 GLN A CA 1
ATOM 2436 C C . GLN A 1 307 ? 9.249 -9.861 -14.809 1.00 92.81 307 GLN A C 1
ATOM 2438 O O . GLN A 1 307 ? 8.612 -10.481 -15.658 1.00 92.81 307 GLN A O 1
ATOM 2443 N N . LEU A 1 308 ? 8.632 -9.085 -13.914 1.00 93.81 308 LEU A N 1
ATOM 2444 C CA . LEU A 1 308 ? 7.183 -8.891 -13.927 1.00 93.81 308 LEU A CA 1
ATOM 2445 C C . LEU A 1 308 ? 6.745 -8.189 -15.217 1.00 93.81 308 LEU A C 1
ATOM 2447 O O . LEU A 1 308 ? 5.749 -8.585 -15.818 1.00 93.81 308 LEU A O 1
ATOM 2451 N N . THR A 1 309 ? 7.511 -7.204 -15.692 1.00 92.75 309 THR A N 1
ATOM 2452 C CA . THR A 1 309 ? 7.240 -6.527 -16.970 1.00 92.75 309 THR A CA 1
ATOM 2453 C C . THR A 1 309 ? 7.336 -7.485 -18.159 1.00 92.75 309 THR A C 1
ATOM 2455 O O . THR A 1 309 ? 6.482 -7.453 -19.043 1.00 92.75 309 THR A O 1
ATOM 2458 N N . GLU A 1 310 ? 8.313 -8.391 -18.168 1.00 92.25 310 GLU A N 1
ATOM 2459 C CA . GLU A 1 310 ? 8.429 -9.437 -19.193 1.00 92.25 310 GLU A CA 1
ATOM 2460 C C . GLU A 1 310 ? 7.229 -10.391 -19.188 1.00 92.25 310 GLU A C 1
ATOM 2462 O O . GLU A 1 310 ? 6.693 -10.710 -20.253 1.00 92.25 310 GLU A O 1
ATOM 2467 N N . ILE A 1 311 ? 6.746 -10.796 -18.007 1.00 91.75 311 ILE A N 1
ATOM 2468 C CA . ILE A 1 311 ? 5.529 -11.612 -17.895 1.00 91.75 311 ILE A CA 1
ATOM 2469 C C . ILE A 1 311 ? 4.330 -10.855 -18.481 1.00 91.75 311 ILE A C 1
ATOM 2471 O O . ILE A 1 311 ? 3.584 -11.428 -19.274 1.00 91.75 311 ILE A O 1
ATOM 2475 N N . PHE A 1 312 ? 4.166 -9.567 -18.170 1.00 89.56 312 PHE A N 1
ATOM 2476 C CA . PHE A 1 312 ? 3.119 -8.723 -18.761 1.00 89.56 312 PHE A CA 1
ATOM 2477 C C . PHE A 1 312 ? 3.207 -8.674 -20.294 1.00 89.56 312 PHE A C 1
ATOM 2479 O O . PHE A 1 312 ? 2.216 -8.931 -20.982 1.00 89.56 312 PHE A O 1
ATOM 2486 N N . HIS A 1 313 ? 4.402 -8.420 -20.833 1.00 90.06 313 HIS A N 1
ATOM 2487 C CA . HIS A 1 313 ? 4.639 -8.396 -22.277 1.00 90.06 313 HIS A CA 1
ATOM 2488 C C . HIS A 1 313 ? 4.325 -9.745 -22.936 1.00 90.06 313 HIS A C 1
ATOM 2490 O O . HIS A 1 313 ? 3.725 -9.776 -24.010 1.00 90.06 313 HIS A O 1
ATOM 2496 N N . SER A 1 314 ? 4.644 -10.864 -22.276 1.00 89.81 314 SER A N 1
ATOM 2497 C CA . SER A 1 314 ? 4.340 -12.211 -22.784 1.00 89.81 314 SER A CA 1
ATOM 2498 C C . SER A 1 314 ? 2.836 -12.484 -22.935 1.00 89.81 314 SER A C 1
ATOM 2500 O O . SER A 1 314 ? 2.438 -13.307 -23.757 1.00 89.81 314 SER A O 1
ATOM 2502 N N . LYS A 1 315 ? 1.987 -11.765 -22.186 1.00 84.81 315 LYS A N 1
ATOM 2503 C CA . LYS A 1 315 ? 0.519 -11.819 -22.295 1.00 84.81 315 LYS A CA 1
ATOM 2504 C C . LYS A 1 315 ? -0.041 -10.799 -23.301 1.00 84.81 315 LYS A C 1
ATOM 2506 O O . LYS A 1 315 ? -1.255 -10.679 -23.437 1.00 84.81 315 LYS A O 1
ATOM 2511 N N . GLY A 1 316 ? 0.822 -10.061 -24.006 1.00 84.31 316 GLY A N 1
ATOM 2512 C CA . GLY A 1 316 ? 0.438 -9.012 -24.955 1.00 84.31 316 GLY A CA 1
ATOM 2513 C C . GLY A 1 316 ? 0.016 -7.694 -24.298 1.00 84.31 316 GLY A C 1
ATOM 2514 O O . GLY A 1 316 ? -0.555 -6.833 -24.969 1.00 84.31 316 GLY A O 1
ATOM 2515 N N . TRP A 1 317 ? 0.270 -7.522 -22.998 1.00 83.94 317 TRP A N 1
ATOM 2516 C CA . TRP A 1 317 ? -0.004 -6.276 -22.283 1.00 83.94 317 TRP A CA 1
ATOM 2517 C C . TRP A 1 317 ? 1.188 -5.329 -22.388 1.00 83.94 317 TRP A C 1
ATOM 2519 O O . TRP A 1 317 ? 2.333 -5.769 -22.450 1.00 83.94 317 TRP A O 1
ATOM 2529 N N . LYS A 1 318 ? 0.933 -4.017 -22.399 1.00 81.94 318 LYS A N 1
ATOM 2530 C CA . LYS A 1 318 ? 2.005 -3.024 -22.230 1.00 81.94 318 LYS A CA 1
ATOM 2531 C C . LYS A 1 318 ? 2.440 -2.992 -20.770 1.00 81.94 318 LYS A C 1
ATOM 2533 O O . LYS A 1 318 ? 1.640 -3.303 -19.887 1.00 81.94 318 LYS A O 1
ATOM 2538 N N . SER A 1 319 ? 3.672 -2.559 -20.517 1.00 82.06 319 SER A N 1
ATOM 2539 C CA . SER A 1 319 ? 4.117 -2.279 -19.157 1.00 82.06 319 SER A CA 1
ATOM 2540 C C . SER A 1 319 ? 3.174 -1.248 -18.512 1.00 82.06 319 SER A C 1
ATOM 2542 O O . SER A 1 319 ? 2.989 -0.132 -19.012 1.00 82.06 319 SER A O 1
ATOM 2544 N N . PRO A 1 320 ? 2.516 -1.601 -17.396 1.00 77.00 320 PRO A N 1
ATOM 2545 C CA . PRO A 1 320 ? 1.563 -0.703 -16.763 1.00 77.00 320 PRO A CA 1
ATOM 2546 C C . PRO A 1 320 ? 2.253 0.489 -16.082 1.00 77.00 320 PRO A C 1
ATOM 2548 O O . PRO A 1 320 ? 1.588 1.491 -15.825 1.00 77.00 320 PRO A O 1
ATOM 2551 N N . LEU A 1 321 ? 3.571 0.420 -15.869 1.00 82.69 321 LEU A N 1
ATOM 2552 C CA . LEU A 1 321 ? 4.378 1.437 -15.190 1.00 82.69 321 LEU A CA 1
ATOM 2553 C C . LEU A 1 321 ? 5.145 2.365 -16.147 1.00 82.69 321 LEU A C 1
ATOM 2555 O O . LEU A 1 321 ? 5.944 3.175 -15.686 1.00 82.69 321 LEU A O 1
ATOM 2559 N N . ASP A 1 322 ? 4.883 2.289 -17.456 1.00 82.38 322 ASP A N 1
ATOM 2560 C CA . ASP A 1 322 ? 5.483 3.201 -18.446 1.00 82.38 322 ASP A CA 1
ATOM 2561 C C . ASP A 1 322 ? 5.046 4.662 -18.255 1.00 82.38 322 ASP A C 1
ATOM 2563 O O . ASP A 1 322 ? 5.749 5.583 -18.670 1.00 82.38 322 ASP A O 1
ATOM 2567 N N . ASP A 1 323 ? 3.895 4.879 -17.614 1.00 86.75 323 ASP A N 1
ATOM 2568 C CA . ASP A 1 323 ? 3.416 6.216 -17.277 1.00 86.75 323 ASP A CA 1
ATOM 2569 C C . ASP A 1 323 ? 4.028 6.665 -15.944 1.00 86.75 323 ASP A C 1
ATOM 2571 O O . ASP A 1 323 ? 3.776 6.073 -14.892 1.00 86.75 323 ASP A O 1
ATOM 2575 N N . GLU A 1 324 ? 4.822 7.735 -15.989 1.00 91.00 324 GLU A N 1
ATOM 2576 C CA . GLU A 1 324 ? 5.339 8.430 -14.810 1.00 91.00 324 GLU A CA 1
ATOM 2577 C C . GLU A 1 324 ? 4.436 9.622 -14.462 1.00 91.00 324 GLU A C 1
ATOM 2579 O O . GLU A 1 324 ? 4.073 10.417 -15.331 1.00 91.00 324 GLU A O 1
ATOM 2584 N N . PHE A 1 325 ? 4.118 9.799 -13.180 1.00 91.69 325 PHE A N 1
ATOM 2585 C CA . PHE A 1 325 ? 3.237 10.868 -12.716 1.00 91.69 325 PHE A CA 1
ATOM 2586 C C . PHE A 1 325 ? 3.994 11.920 -11.916 1.00 91.69 325 PHE A C 1
ATOM 2588 O O . PHE A 1 325 ? 4.890 11.591 -11.136 1.00 91.69 325 PHE A O 1
ATOM 2595 N N . ASP A 1 326 ? 3.612 13.185 -12.098 1.00 91.94 326 ASP A N 1
ATOM 2596 C CA . ASP A 1 326 ? 4.166 14.308 -11.346 1.00 91.94 326 ASP A CA 1
ATOM 2597 C C . ASP A 1 326 ? 3.860 14.181 -9.857 1.00 91.94 326 ASP A C 1
ATOM 2599 O O . ASP A 1 326 ? 2.701 14.090 -9.438 1.00 91.94 326 ASP A O 1
ATOM 2603 N N . LEU A 1 327 ? 4.925 14.201 -9.054 1.00 90.31 327 LEU A N 1
ATOM 2604 C CA . LEU A 1 327 ? 4.843 14.082 -7.605 1.00 90.31 327 LEU A CA 1
ATOM 2605 C C . LEU A 1 327 ? 3.959 15.188 -7.024 1.00 90.31 327 LEU A C 1
ATOM 2607 O O . LEU A 1 327 ? 3.041 14.900 -6.263 1.00 90.31 327 LEU A O 1
ATOM 2611 N N . THR A 1 328 ? 4.179 16.440 -7.420 1.00 86.38 328 THR A N 1
ATOM 2612 C CA . THR A 1 328 ? 3.432 17.603 -6.917 1.00 86.38 328 THR A CA 1
ATOM 2613 C C . THR A 1 328 ? 1.952 17.566 -7.294 1.00 86.38 328 THR A C 1
ATOM 2615 O O . THR A 1 328 ? 1.103 17.845 -6.449 1.00 86.38 328 THR A O 1
ATOM 2618 N N . GLU A 1 329 ? 1.623 17.183 -8.530 1.00 88.62 329 GLU A N 1
ATOM 2619 C CA . GLU A 1 329 ? 0.239 17.128 -9.020 1.00 88.62 329 GLU A CA 1
ATOM 2620 C C . GLU A 1 329 ? -0.565 15.987 -8.392 1.00 88.62 329 GLU A C 1
ATOM 2622 O O . GLU A 1 329 ? -1.777 16.102 -8.199 1.00 88.62 329 GLU A O 1
ATOM 2627 N N . ARG A 1 330 ? 0.103 14.873 -8.073 1.00 91.75 330 ARG A N 1
ATOM 2628 C CA . ARG A 1 330 ? -0.515 13.678 -7.481 1.00 91.75 330 ARG A CA 1
ATOM 2629 C C . ARG A 1 330 ? -0.258 13.533 -5.984 1.00 91.75 330 ARG A C 1
ATOM 2631 O O . ARG A 1 330 ? -0.523 12.471 -5.425 1.00 91.75 330 ARG A O 1
ATOM 2638 N N . SER A 1 331 ? 0.196 14.600 -5.333 1.00 90.69 331 SER A N 1
ATOM 2639 C CA . SER A 1 331 ? 0.255 14.691 -3.875 1.00 90.69 331 SER A CA 1
ATOM 2640 C C . SER A 1 331 ? -1.075 15.183 -3.313 1.00 90.69 331 SER A C 1
ATOM 2642 O O . SER A 1 331 ? -1.595 16.230 -3.707 1.00 90.69 331 SER A O 1
ATOM 2644 N N . TRP A 1 332 ? -1.629 14.446 -2.357 1.00 87.75 332 TRP A N 1
ATOM 2645 C CA . TRP A 1 332 ? -2.774 14.884 -1.581 1.00 87.75 332 TRP A CA 1
ATOM 2646 C C . TRP A 1 332 ? -2.321 15.772 -0.429 1.00 87.75 332 TRP A C 1
ATOM 2648 O O . TRP A 1 332 ? -1.673 15.295 0.500 1.00 87.75 332 TRP A O 1
ATOM 2658 N N . ILE A 1 333 ? -2.738 17.042 -0.484 1.00 74.56 333 ILE A N 1
ATOM 2659 C CA . ILE A 1 333 ? -2.281 18.127 0.396 1.00 74.56 333 IL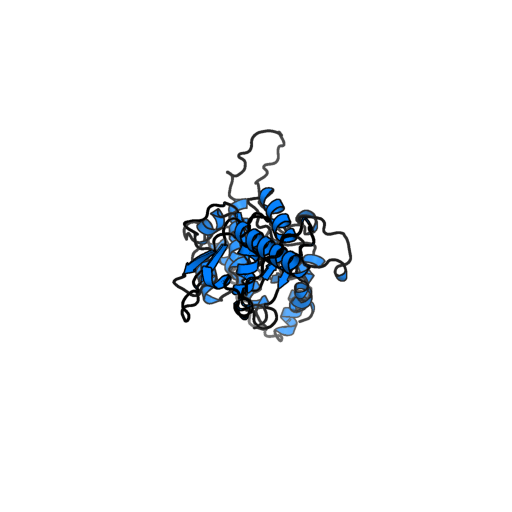E A CA 1
ATOM 2660 C C . ILE A 1 333 ? -0.794 18.438 0.127 1.00 74.56 333 ILE A C 1
ATOM 2662 O O . ILE A 1 333 ? 0.039 17.559 -0.041 1.00 74.56 333 ILE A O 1
ATOM 2666 N N . ARG A 1 334 ? -0.509 19.732 -0.070 1.00 62.97 334 ARG A N 1
ATOM 2667 C CA . ARG A 1 334 ? 0.659 20.251 -0.804 1.00 62.97 334 ARG A CA 1
ATOM 2668 C C . ARG A 1 334 ? 2.002 19.638 -0.391 1.00 62.97 334 ARG A C 1
ATOM 2670 O O . ARG A 1 334 ? 2.461 19.893 0.716 1.00 62.97 334 ARG A O 1
ATOM 2677 N N . HIS A 1 335 ? 2.726 19.122 -1.382 1.00 55.84 335 HIS A N 1
ATOM 2678 C CA . HIS A 1 335 ? 4.168 19.329 -1.446 1.00 55.84 335 HIS A CA 1
ATOM 2679 C C . HIS A 1 335 ? 4.440 20.791 -1.813 1.00 55.84 335 HIS A C 1
ATOM 2681 O O . HIS A 1 335 ? 4.134 21.242 -2.919 1.00 55.84 335 HIS A O 1
ATOM 2687 N N . ALA A 1 336 ? 4.952 21.568 -0.861 1.00 51.09 336 ALA A N 1
ATOM 2688 C CA . ALA A 1 336 ? 5.480 22.893 -1.157 1.00 51.09 336 ALA A CA 1
ATOM 2689 C C . ALA A 1 336 ? 6.775 22.755 -1.982 1.00 51.09 336 ALA A C 1
ATOM 2691 O O . ALA A 1 336 ? 7.531 21.811 -1.750 1.00 51.09 336 ALA A O 1
ATOM 2692 N N . PRO A 1 337 ? 7.072 23.684 -2.909 1.00 49.47 337 PRO A N 1
ATOM 2693 C CA . PRO A 1 337 ? 8.364 23.739 -3.585 1.00 49.47 337 PRO A CA 1
ATOM 2694 C C . PRO A 1 337 ? 9.426 24.206 -2.578 1.00 49.47 337 PRO A C 1
ATOM 2696 O O . PRO A 1 337 ? 9.762 25.384 -2.499 1.00 49.47 337 PRO A O 1
ATOM 2699 N N . GLY A 1 338 ? 9.880 23.289 -1.730 1.00 56.19 338 GLY A N 1
ATOM 2700 C CA . GLY A 1 338 ? 11.022 23.462 -0.843 1.00 56.19 338 GLY A CA 1
ATOM 2701 C C . GLY A 1 338 ? 12.222 22.688 -1.368 1.00 56.19 338 GLY A C 1
ATOM 2702 O O . GLY A 1 338 ? 12.128 21.931 -2.334 1.00 56.19 338 GLY A O 1
ATOM 2703 N N . PHE A 1 339 ? 13.366 22.845 -0.717 1.00 57.47 339 PHE A N 1
ATOM 2704 C CA . PHE A 1 339 ? 14.489 21.951 -0.968 1.00 57.47 339 PHE A CA 1
ATOM 2705 C C . PHE A 1 339 ? 14.177 20.543 -0.451 1.00 57.47 339 PHE A C 1
ATOM 2707 O O . PHE A 1 339 ? 13.342 20.379 0.442 1.00 57.47 339 PHE A O 1
ATOM 2714 N N . TRP A 1 340 ? 14.857 19.516 -0.969 1.00 54.47 340 TRP A N 1
ATOM 2715 C CA . TRP A 1 340 ? 14.572 18.141 -0.552 1.00 54.47 340 TRP A CA 1
ATOM 2716 C C . TRP A 1 340 ? 14.701 17.986 0.944 1.00 54.47 340 TRP A C 1
ATOM 2718 O O . TRP A 1 340 ? 13.785 17.465 1.561 1.00 54.47 340 TRP A O 1
ATOM 2728 N N . TRP A 1 341 ? 15.773 18.514 1.543 1.00 54.56 341 TRP A N 1
ATOM 2729 C CA . TRP A 1 341 ? 16.009 18.449 2.993 1.00 54.56 341 TRP A CA 1
ATOM 2730 C C . TRP A 1 341 ? 14.957 19.186 3.833 1.00 54.56 341 TRP A C 1
ATOM 2732 O O . TRP A 1 341 ? 14.920 19.019 5.047 1.00 54.56 341 TRP A O 1
ATOM 2742 N N . GLN A 1 342 ? 14.122 20.022 3.209 1.00 48.41 342 GLN A N 1
ATOM 2743 C CA . GLN A 1 342 ? 12.991 20.701 3.848 1.00 48.41 342 GLN A CA 1
ATOM 2744 C C . GLN A 1 342 ? 11.668 19.955 3.628 1.00 48.41 342 GLN A C 1
ATOM 2746 O O . GLN A 1 342 ? 10.710 20.187 4.361 1.00 48.41 342 GLN A O 1
ATOM 2751 N N . SER A 1 343 ? 11.607 19.084 2.618 1.00 53.88 343 SER A N 1
ATOM 2752 C CA . SER A 1 343 ? 10.432 18.288 2.264 1.00 53.88 343 SER A CA 1
ATOM 2753 C C . SER A 1 343 ? 10.517 16.956 3.003 1.00 53.88 343 SER A C 1
ATOM 2755 O O . SER A 1 343 ? 11.226 16.048 2.570 1.00 53.88 343 SER A O 1
ATOM 2757 N N . ASN A 1 344 ? 9.834 16.830 4.140 1.00 60.22 344 ASN A N 1
ATOM 2758 C CA . ASN A 1 344 ? 9.875 15.581 4.891 1.00 60.22 344 ASN A CA 1
ATOM 2759 C C . ASN A 1 344 ? 9.077 14.495 4.137 1.00 60.22 344 ASN A C 1
ATOM 2761 O O . ASN A 1 344 ? 7.879 14.674 3.925 1.00 60.22 344 ASN A O 1
ATOM 2765 N N . PRO A 1 345 ? 9.688 13.361 3.734 1.00 65.75 345 PRO A N 1
ATOM 2766 C CA . PRO A 1 345 ? 8.918 12.178 3.383 1.00 65.75 345 PRO A CA 1
ATOM 2767 C C . PRO A 1 345 ? 8.011 11.821 4.554 1.00 65.75 345 PRO A C 1
ATOM 2769 O O . PRO A 1 345 ? 8.330 12.101 5.714 1.00 65.75 345 PRO A O 1
ATOM 2772 N N . SER A 1 346 ? 6.922 11.118 4.259 1.00 63.56 346 SER A N 1
ATOM 2773 C CA . SER A 1 346 ? 5.998 10.640 5.294 1.00 63.56 346 SER A CA 1
ATOM 2774 C C . SER A 1 346 ? 6.684 9.821 6.400 1.00 63.56 346 SER A C 1
ATOM 2776 O O . SER A 1 346 ? 6.184 9.729 7.520 1.00 63.56 346 SER A O 1
ATOM 2778 N N . ASN A 1 347 ? 7.855 9.257 6.097 1.00 68.25 347 ASN A N 1
ATOM 2779 C CA . ASN A 1 347 ? 8.726 8.553 7.022 1.00 68.25 347 ASN A CA 1
ATOM 2780 C C . ASN A 1 347 ? 10.176 9.046 6.879 1.00 68.25 347 ASN A C 1
ATOM 2782 O O . ASN A 1 347 ? 10.758 8.949 5.801 1.00 68.25 347 ASN A O 1
ATOM 2786 N N . ILE A 1 348 ? 10.790 9.488 7.982 1.00 62.84 348 ILE A N 1
ATOM 2787 C CA . ILE A 1 348 ? 12.172 9.991 8.012 1.00 62.84 348 ILE A CA 1
ATOM 2788 C C . ILE A 1 348 ? 13.218 8.960 7.554 1.00 62.84 348 ILE A C 1
ATOM 2790 O O . ILE A 1 348 ? 14.301 9.340 7.128 1.00 62.84 348 ILE A O 1
ATOM 2794 N N . PHE A 1 349 ? 12.921 7.660 7.587 1.00 63.09 349 PHE A N 1
ATOM 2795 C CA . PHE A 1 349 ? 13.877 6.634 7.165 1.00 63.09 349 PHE A CA 1
ATOM 2796 C C . PHE A 1 349 ? 14.008 6.487 5.648 1.00 63.09 349 PHE A C 1
ATOM 2798 O O . PHE A 1 349 ? 15.023 5.984 5.168 1.00 63.09 349 PHE A O 1
ATOM 2805 N N . GLU A 1 350 ? 13.055 7.019 4.880 1.00 67.12 350 GLU A N 1
ATOM 2806 C CA . GLU A 1 350 ? 13.157 7.124 3.419 1.00 67.12 350 GLU A CA 1
ATOM 2807 C C . GLU A 1 350 ? 14.375 7.948 2.973 1.00 67.12 350 GLU A C 1
ATOM 2809 O O . GLU A 1 350 ? 14.916 7.728 1.888 1.00 67.12 350 GLU A O 1
ATOM 2814 N N . TRP A 1 351 ? 14.860 8.843 3.839 1.00 57.66 351 TRP A N 1
ATOM 2815 C CA . TRP A 1 351 ? 16.113 9.571 3.648 1.00 57.66 351 TRP A CA 1
ATOM 2816 C C . TRP A 1 351 ? 17.331 8.662 3.539 1.00 57.66 351 TRP A C 1
ATOM 2818 O O . TRP A 1 351 ? 18.261 8.984 2.810 1.00 57.66 351 TRP A O 1
ATOM 2828 N N . PHE A 1 352 ? 17.344 7.535 4.247 1.00 57.31 352 PHE A N 1
ATOM 2829 C CA . PHE A 1 352 ? 18.507 6.652 4.324 1.00 57.31 352 PHE A CA 1
ATOM 2830 C C . PHE A 1 352 ? 18.507 5.559 3.250 1.00 57.31 352 PHE A C 1
ATOM 2832 O O . PHE A 1 352 ? 19.491 4.836 3.119 1.00 57.31 352 PHE A O 1
ATOM 2839 N N . ALA A 1 353 ? 17.486 5.505 2.385 1.00 57.38 353 ALA A N 1
ATOM 2840 C CA . ALA A 1 353 ? 17.478 4.677 1.173 1.00 57.38 353 ALA A CA 1
ATOM 2841 C C . ALA A 1 353 ? 18.469 5.163 0.080 1.00 57.38 353 ALA A C 1
ATOM 2843 O O . ALA A 1 353 ? 18.388 4.751 -1.076 1.00 57.38 353 ALA A O 1
ATOM 2844 N N . LEU A 1 354 ? 19.427 6.028 0.439 1.00 46.81 354 LEU A N 1
ATOM 2845 C CA . LEU A 1 354 ? 20.468 6.634 -0.405 1.00 46.81 354 LEU A CA 1
ATOM 2846 C C . LEU A 1 354 ? 21.462 5.645 -1.032 1.00 46.81 354 LEU A C 1
ATOM 2848 O O . LEU A 1 354 ? 22.313 6.072 -1.816 1.00 46.81 354 LEU A O 1
ATOM 2852 N N . ALA A 1 355 ? 21.339 4.342 -0.767 1.00 45.38 355 ALA A N 1
ATOM 2853 C CA . ALA A 1 355 ? 22.108 3.318 -1.473 1.00 45.38 355 ALA A CA 1
ATOM 2854 C C . ALA A 1 355 ? 21.948 3.410 -3.007 1.00 45.38 355 ALA A C 1
ATOM 2856 O O . ALA A 1 355 ? 22.813 2.943 -3.725 1.00 45.38 355 ALA A O 1
ATOM 2857 N N . SER A 1 356 ? 20.904 4.071 -3.527 1.00 41.75 356 SER A N 1
ATOM 2858 C CA . SER A 1 356 ? 20.719 4.306 -4.971 1.00 41.75 356 SER A CA 1
ATOM 2859 C C . SER A 1 356 ? 21.374 5.585 -5.528 1.00 41.75 356 SER A C 1
ATOM 2861 O O . SER A 1 356 ? 21.201 5.872 -6.714 1.00 41.75 356 SER A O 1
ATOM 2863 N N . ILE A 1 357 ? 22.075 6.382 -4.707 1.00 38.31 357 ILE A N 1
ATOM 2864 C CA . ILE A 1 357 ? 22.786 7.598 -5.157 1.00 38.31 357 ILE A CA 1
ATOM 2865 C C . ILE A 1 357 ? 24.313 7.461 -5.025 1.00 38.31 357 ILE A C 1
ATOM 2867 O O . ILE A 1 357 ? 25.023 8.091 -5.805 1.00 38.31 357 ILE A O 1
ATOM 2871 N N . ILE A 1 358 ? 24.839 6.661 -4.083 1.00 29.98 358 ILE A N 1
ATOM 2872 C CA . ILE A 1 358 ? 26.289 6.658 -3.770 1.00 29.98 358 ILE A CA 1
ATOM 2873 C C . ILE A 1 358 ? 26.933 5.254 -3.678 1.00 29.98 358 ILE A C 1
ATOM 2875 O O . ILE A 1 358 ? 28.131 5.169 -3.427 1.00 29.98 358 ILE A O 1
ATOM 2879 N N . PHE A 1 359 ? 26.232 4.154 -3.968 1.00 30.98 359 PHE A N 1
ATOM 2880 C CA . PHE A 1 359 ? 26.876 2.833 -4.057 1.00 30.98 359 PHE A CA 1
ATOM 2881 C C . PHE A 1 359 ? 26.469 2.048 -5.298 1.00 30.98 359 PHE A C 1
ATOM 2883 O O . PHE A 1 359 ? 25.280 2.104 -5.683 1.00 30.98 359 PHE A O 1
#

Mean predicted aligned error: 11.5 Å

Sequence (359 aa):
MLNNAVQHYAETCGKKYRVGQVFVVWADQERDAPEPGSFFATTTTNINNMNNIDHNDHNDNLRGNRNTTTTERILTRKQQQQHHKLNNRVDVEILIKAKDSLNSRFEPIPQLKTTSVFMVDDDIRVSCSSLLLAYQAWEKYPNSMVGYYPRLASFPTSIQKITSTLISGGSNKGESSSSSSSRLVYNAWPIVWWRQKFNIILTKASFIHSKYLELYTNDHYFPKEIKDHVDRNKNCEDIAMSMLVANYTKHDKSSSSSLLLSKSTTTSTSIAPPIYVEGQVSDLGLFGGISTSNTGHFATRSDCLTQLTEIFHSKGWKSPLDDEFDLTERSWIRHAPGFWWQSNPSNIFEWFALASIIF

Nearest PDB structures (foldseek):
  1on8-assembly1_B  TM=8.520E-01  e=4.633E-13  Mus musculus
  1on6-assembly1_B  TM=8.468E-01  e=3.875E-13  Mus musculus
  1on8-assembly1_A  TM=8.662E-01  e=8.403E-13  Mus musculus
  1om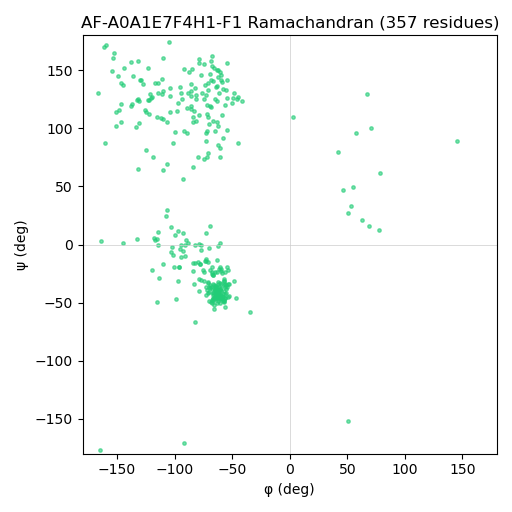x-assembly1_B  TM=8.414E-01  e=1.717E-12  Mus musculus
  1omz-assembly1_A  TM=8.741E-01  e=4.450E-12  Mus musculus

pLDDT: mean 78.37, std 21.08, range [29.98, 98.69]

Organism: NCBI:txid635003